Protein AF-A0A378JKC9-F1 (afdb_monomer)

Sequence (189 aa):
MYHLNKYSNTLIITYIAAFVVMQIGSQSSIIEGLVSLPIILFVVFWSERITDALKDSRLLLEQTSFKRDMFLISYSCLIAFITALIFQVNNVDAKGWWPLIIILSGVYAIIGGLLFSLLALLLDKNHSFYTSIFATTFFLGYVVLSLLPTYFNLTYFSQNQLFIYFIIILFTVHLLICLGYQLRKRLNS

pLDDT: mean 86.91, std 12.77, range [44.16, 97.38]

Radius of gyration: 18.46 Å; Cα contacts (8 Å, |Δi|>4): 178; chains: 1; bounding box: 53×23×50 Å

Mean predicted aligned error: 6.27 Å

Solvent-accessible surface area (backbone atoms only — not comparable to full-atom values): 10231 Å² total; per-residue (Å²): 131,90,77,75,49,72,66,34,50,52,49,53,54,44,46,52,50,25,51,52,48,38,52,61,91,39,91,70,55,75,69,60,56,50,68,28,45,64,61,53,53,50,52,34,53,50,43,49,57,49,58,57,58,70,69,64,64,83,89,48,46,62,76,43,39,45,54,48,40,23,47,47,34,16,48,28,43,31,52,23,54,42,52,36,52,50,74,40,68,87,38,64,66,52,43,74,40,46,34,59,52,50,44,53,39,45,54,51,13,48,52,52,7,45,55,52,24,61,52,51,66,53,47,68,71,86,43,64,68,58,48,50,52,51,24,51,49,51,23,52,50,49,37,56,53,64,76,43,76,61,58,50,79,52,98,87,52,70,86,36,53,57,66,59,55,51,51,52,51,53,52,48,53,50,50,51,52,28,52,52,50,43,51,54,52,64,76,74,106

Secondary structure (DSSP, 8-state):
-----HHHHHHHHHHHHHHHHHHTT--S-HHHHGGGHHHHHHHHHHHHHHHHHTTS-GGGHHHHHHHHHHHHHHHHHHHHHHHHHHH-TT-HHHHHHHHHHHHHHHHHHHHHHHHHHHHHTTS-S--HHHHHHHHHHHHHHHHHHHTS-SEE--TTSSSEEHHHHHHHHHHHHHHHHHHHHHHHHHH--

Organism: NCBI:txid45066

Foldseek 3Di:
DDDQDPLLVLLVVLLVLLLVLLPVVFPDDNVLSCLLVVLSVVLSVLVRVLVVVVVDDDVCLQVNQLSVQLSLQLSLQLSLQSNLSSVCSVPNVCSVCVSVSSVVSSVVSNVLSNLLSVLCNLDDSPCSVVSNVLSVCNSVVSNVLSVDDQFDDPPPDPTDGPNVVVSVVSVVVSNCVSVVRNVVVVVVD

Structure (mmCIF, N/CA/C/O backbone):
data_AF-A0A378JKC9-F1
#
_entry.id   AF-A0A378JKC9-F1
#
loop_
_atom_site.group_PDB
_atom_site.id
_atom_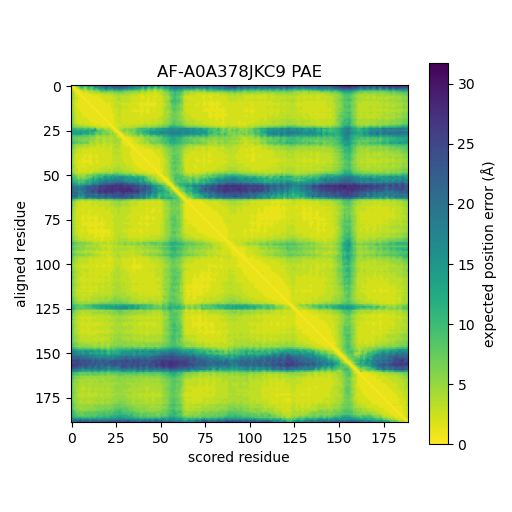site.type_symbol
_atom_site.label_atom_id
_atom_site.label_alt_id
_atom_site.label_comp_id
_atom_site.label_asym_id
_atom_site.label_entity_id
_atom_site.label_seq_id
_atom_site.pdbx_PDB_ins_code
_atom_site.Cartn_x
_atom_site.Cartn_y
_atom_site.Cartn_z
_atom_site.occupancy
_atom_site.B_iso_or_equiv
_atom_site.auth_seq_id
_atom_site.auth_comp_id
_atom_site.auth_asym_id
_atom_site.auth_atom_id
_atom_site.pdbx_PDB_model_num
ATOM 1 N N . MET A 1 1 ? 24.112 0.485 15.245 1.00 44.16 1 MET A N 1
ATOM 2 C CA . MET A 1 1 ? 23.607 0.196 13.885 1.00 44.16 1 MET A CA 1
ATOM 3 C C . MET A 1 1 ? 22.124 0.510 13.864 1.00 44.16 1 MET A C 1
ATOM 5 O O . MET A 1 1 ? 21.411 0.006 14.721 1.00 44.16 1 MET A O 1
ATOM 9 N N . TYR A 1 2 ? 21.677 1.395 12.971 1.00 62.75 2 TYR A N 1
ATOM 10 C CA . TYR A 1 2 ? 20.253 1.702 12.826 1.00 62.75 2 TYR A CA 1
ATOM 11 C C . TYR A 1 2 ? 19.596 0.537 12.078 1.00 62.75 2 TYR A C 1
ATOM 13 O O . TYR A 1 2 ? 19.970 0.252 10.942 1.00 62.75 2 TYR A O 1
ATOM 21 N N . HIS A 1 3 ? 18.685 -0.181 12.731 1.00 79.38 3 HIS A N 1
ATOM 22 C CA . HIS A 1 3 ? 17.939 -1.271 12.107 1.00 79.38 3 HIS A CA 1
ATOM 23 C C . HIS A 1 3 ? 16.563 -0.747 11.708 1.00 79.38 3 HIS A C 1
ATOM 25 O O . HIS A 1 3 ? 15.727 -0.508 12.575 1.00 79.38 3 HIS A O 1
ATOM 31 N N . LEU A 1 4 ? 16.347 -0.572 10.403 1.00 86.50 4 LEU A N 1
ATOM 32 C CA . LEU A 1 4 ? 15.029 -0.259 9.853 1.00 86.50 4 LEU A CA 1
ATOM 33 C C . LEU A 1 4 ? 14.033 -1.368 10.201 1.00 86.50 4 LEU A C 1
ATOM 35 O O . LEU A 1 4 ? 14.392 -2.554 10.250 1.00 86.50 4 LEU A O 1
ATOM 39 N N . ASN A 1 5 ? 12.772 -0.995 10.409 1.00 91.44 5 ASN A N 1
ATOM 40 C CA . ASN A 1 5 ? 11.729 -1.967 10.697 1.00 91.44 5 ASN A CA 1
ATOM 41 C C . ASN A 1 5 ? 11.410 -2.844 9.465 1.00 91.44 5 ASN A C 1
ATOM 43 O O . ASN A 1 5 ? 11.813 -2.577 8.328 1.00 91.44 5 ASN A O 1
ATOM 47 N N . LYS A 1 6 ? 10.663 -3.930 9.691 1.00 91.12 6 LYS A N 1
ATOM 48 C CA . LYS A 1 6 ? 10.327 -4.902 8.637 1.00 91.12 6 LYS A CA 1
ATOM 49 C C . LYS A 1 6 ? 9.521 -4.281 7.488 1.00 91.12 6 LYS A C 1
ATOM 51 O O . LYS A 1 6 ? 9.762 -4.643 6.339 1.00 91.12 6 LYS A O 1
ATOM 56 N N . TYR A 1 7 ? 8.610 -3.350 7.773 1.00 93.38 7 TYR A N 1
ATOM 57 C CA . TYR A 1 7 ? 7.816 -2.655 6.758 1.00 93.38 7 TYR A CA 1
ATOM 58 C C . TYR A 1 7 ? 8.694 -1.757 5.879 1.00 93.38 7 TYR A C 1
ATOM 60 O O . TYR A 1 7 ? 8.605 -1.844 4.652 1.00 93.38 7 TYR A O 1
ATOM 68 N N . SER A 1 8 ? 9.589 -0.968 6.482 1.00 94.94 8 SER A N 1
ATOM 69 C CA . SER A 1 8 ? 10.582 -0.161 5.761 1.00 94.94 8 SER A CA 1
ATOM 70 C C . SER A 1 8 ? 11.442 -1.016 4.838 1.00 94.94 8 SER A C 1
ATOM 72 O O . SER A 1 8 ? 11.511 -0.749 3.640 1.00 94.94 8 SER A O 1
ATOM 74 N N . ASN A 1 9 ? 12.051 -2.082 5.374 1.00 95.25 9 ASN A N 1
ATOM 75 C CA . ASN A 1 9 ? 12.927 -2.962 4.597 1.00 95.25 9 ASN A CA 1
ATOM 76 C C . ASN A 1 9 ? 12.188 -3.601 3.420 1.00 95.25 9 ASN A C 1
ATOM 78 O O . ASN A 1 9 ? 12.679 -3.576 2.294 1.00 95.25 9 ASN A O 1
ATOM 82 N N . THR A 1 10 ? 10.989 -4.136 3.665 1.00 96.12 10 THR A N 1
ATOM 83 C CA . THR A 1 10 ? 10.200 -4.796 2.617 1.00 96.12 10 THR A CA 1
ATOM 84 C C . THR A 1 10 ? 9.804 -3.801 1.525 1.00 96.12 10 THR A C 1
ATOM 86 O O . THR A 1 10 ? 9.939 -4.110 0.342 1.00 96.12 10 THR A O 1
ATOM 89 N N . LEU A 1 11 ? 9.385 -2.585 1.894 1.00 96.88 11 LEU A N 1
ATOM 90 C CA . LEU A 1 11 ? 8.998 -1.557 0.927 1.00 96.88 11 LEU A CA 1
ATOM 91 C C . LEU A 1 11 ? 10.187 -1.099 0.074 1.00 96.88 11 LEU A C 1
ATOM 93 O O . LEU A 1 11 ? 10.052 -1.003 -1.142 1.00 96.88 11 LEU A O 1
ATOM 97 N N . ILE A 1 12 ? 11.351 -0.869 0.690 1.00 96.94 12 ILE A N 1
ATOM 98 C CA . ILE A 1 12 ? 12.575 -0.462 -0.016 1.00 96.94 12 ILE A CA 1
ATOM 99 C C . ILE A 1 12 ? 13.010 -1.542 -1.010 1.00 96.94 12 ILE A C 1
ATOM 101 O O . ILE A 1 12 ? 13.253 -1.231 -2.174 1.00 96.94 12 ILE A O 1
ATOM 105 N N . ILE A 1 13 ? 13.068 -2.806 -0.580 1.00 97.19 13 ILE A N 1
ATOM 106 C CA . ILE A 1 13 ? 13.462 -3.924 -1.451 1.00 97.19 13 ILE A CA 1
ATOM 107 C C . ILE A 1 13 ? 12.490 -4.052 -2.629 1.00 97.19 13 ILE A C 1
ATOM 109 O O . ILE A 1 13 ? 12.921 -4.148 -3.777 1.00 97.19 13 ILE A O 1
ATOM 113 N N . THR A 1 14 ? 11.185 -4.000 -2.356 1.00 96.81 14 THR A N 1
ATOM 114 C CA . THR A 1 14 ? 10.145 -4.111 -3.391 1.00 96.81 14 THR A CA 1
ATOM 115 C C . THR A 1 14 ? 10.213 -2.938 -4.371 1.00 96.81 14 THR A C 1
ATOM 117 O O . THR A 1 14 ? 10.119 -3.139 -5.579 1.00 96.81 14 THR A O 1
ATOM 120 N N . TYR A 1 15 ? 10.442 -1.719 -3.874 1.00 96.88 15 TYR A N 1
ATOM 121 C CA . TYR A 1 15 ? 10.613 -0.535 -4.712 1.00 96.88 15 TYR A CA 1
ATOM 122 C C . TYR A 1 15 ? 11.851 -0.631 -5.605 1.00 96.88 15 TYR A C 1
ATOM 124 O O . TYR A 1 15 ? 11.748 -0.362 -6.796 1.00 96.88 15 TYR A O 1
ATOM 132 N N . ILE A 1 16 ? 13.002 -1.053 -5.070 1.00 96.25 16 ILE A N 1
ATOM 133 C CA . ILE A 1 16 ? 14.225 -1.241 -5.865 1.00 96.25 16 ILE A CA 1
ATOM 134 C C . ILE A 1 16 ? 14.003 -2.307 -6.944 1.00 96.25 16 ILE A C 1
ATOM 136 O O . ILE A 1 16 ? 14.404 -2.108 -8.089 1.00 96.25 16 ILE A O 1
ATOM 140 N N . ALA A 1 17 ? 13.329 -3.412 -6.615 1.00 96.25 17 ALA A N 1
ATOM 141 C CA . ALA A 1 17 ? 12.996 -4.442 -7.595 1.00 96.25 17 ALA A CA 1
ATOM 142 C C . ALA A 1 17 ? 12.098 -3.891 -8.717 1.00 96.25 17 ALA A C 1
ATOM 144 O O . ALA A 1 17 ? 12.414 -4.069 -9.893 1.00 96.25 17 ALA A O 1
ATOM 145 N N . ALA A 1 18 ? 11.028 -3.167 -8.368 1.00 94.88 18 ALA A N 1
ATOM 146 C CA . ALA A 1 18 ? 10.150 -2.524 -9.345 1.00 94.88 18 ALA A CA 1
ATOM 147 C C . ALA A 1 18 ? 10.897 -1.487 -10.197 1.00 94.88 18 ALA A C 1
ATOM 149 O O . ALA A 1 18 ? 10.739 -1.477 -11.414 1.00 94.88 18 ALA A O 1
ATOM 150 N N . PHE A 1 19 ? 11.760 -0.675 -9.579 1.00 94.75 19 PHE A N 1
ATOM 151 C CA . PHE A 1 19 ? 12.611 0.303 -10.257 1.00 94.75 19 PHE A CA 1
ATOM 152 C C . PHE A 1 19 ? 13.474 -0.369 -11.328 1.00 94.75 19 PHE A C 1
ATOM 154 O O . PHE A 1 19 ? 13.460 0.040 -12.485 1.00 94.75 19 PHE A O 1
ATOM 161 N N . VAL A 1 20 ? 14.206 -1.425 -10.959 1.00 93.94 20 VAL A N 1
ATOM 162 C CA . VAL A 1 20 ? 15.091 -2.147 -11.884 1.00 93.94 20 VAL A CA 1
ATOM 163 C C . VAL A 1 20 ? 14.288 -2.755 -13.030 1.00 93.94 20 VAL A 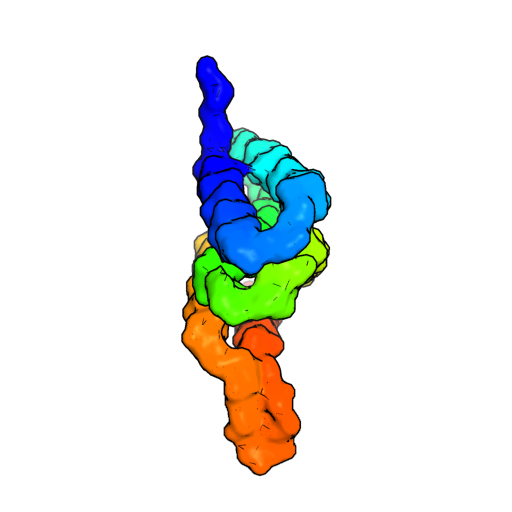C 1
ATOM 165 O O . VAL A 1 20 ? 14.628 -2.550 -14.193 1.00 93.94 20 VAL A O 1
ATOM 168 N N . VAL A 1 21 ? 13.199 -3.458 -12.717 1.00 93.19 21 VAL A N 1
ATOM 169 C CA . VAL A 1 21 ? 12.349 -4.111 -13.721 1.00 93.19 21 VAL A CA 1
ATOM 170 C C . VAL A 1 21 ? 11.752 -3.108 -14.706 1.00 93.19 21 VAL A C 1
ATOM 172 O O . VAL A 1 21 ? 11.733 -3.364 -15.911 1.00 93.19 21 VAL A O 1
ATOM 175 N N . MET A 1 22 ? 11.285 -1.966 -14.206 1.00 92.62 22 MET A N 1
ATOM 176 C CA . MET A 1 22 ? 10.687 -0.933 -15.043 1.00 92.62 22 MET A CA 1
ATOM 177 C C . MET A 1 22 ? 11.717 -0.200 -15.894 1.00 92.62 22 MET A C 1
ATOM 179 O O . MET A 1 22 ? 11.402 0.173 -17.020 1.00 92.62 22 MET A O 1
ATOM 183 N N . GLN A 1 23 ? 12.951 -0.050 -15.403 1.00 90.56 23 GLN A N 1
ATOM 184 C CA . GLN A 1 23 ? 14.030 0.581 -16.158 1.00 90.56 23 GLN A CA 1
ATOM 185 C C . GLN A 1 23 ? 14.630 -0.324 -17.241 1.00 90.56 23 GLN A C 1
ATOM 187 O O . GLN A 1 23 ? 15.102 0.172 -18.265 1.00 90.56 23 GLN A O 1
ATOM 192 N N . ILE A 1 24 ? 14.586 -1.649 -17.073 1.00 88.25 24 ILE A N 1
ATOM 193 C CA . ILE A 1 24 ? 15.090 -2.578 -18.092 1.00 88.25 24 ILE A CA 1
ATOM 194 C C . ILE A 1 24 ? 14.271 -2.439 -19.384 1.00 88.25 24 ILE A C 1
ATOM 196 O O . ILE A 1 24 ? 13.085 -2.772 -19.453 1.00 88.25 24 ILE A O 1
ATOM 200 N N . GLY A 1 25 ? 14.931 -1.968 -20.442 1.00 74.50 25 GLY A N 1
ATOM 201 C CA . GLY A 1 25 ? 14.309 -1.749 -21.749 1.00 74.50 25 GLY A CA 1
ATOM 202 C C . GLY A 1 25 ? 13.330 -0.571 -21.789 1.00 74.50 25 GLY A C 1
ATOM 203 O O . GLY A 1 25 ? 12.552 -0.475 -22.735 1.00 74.50 25 GLY A O 1
ATOM 204 N N . SER A 1 26 ? 13.342 0.298 -20.775 1.00 78.25 26 SER A N 1
ATOM 205 C CA . SER A 1 26 ? 12.631 1.578 -20.790 1.00 78.25 26 SER A CA 1
ATOM 206 C C . SER A 1 26 ? 13.459 2.629 -21.538 1.00 78.25 26 SER A C 1
ATOM 208 O O . SER A 1 26 ? 14.688 2.608 -21.491 1.00 78.25 26 SER A O 1
ATOM 210 N N . GLN A 1 27 ? 12.785 3.558 -22.219 1.00 75.44 27 GLN A N 1
ATOM 211 C CA . GLN A 1 27 ? 13.420 4.754 -22.791 1.00 75.44 27 GLN A CA 1
ATOM 212 C C . GLN A 1 27 ? 13.443 5.939 -21.807 1.00 75.44 27 GLN A C 1
ATOM 214 O O . GLN A 1 27 ? 14.002 6.984 -22.131 1.00 75.44 27 GLN A O 1
ATOM 219 N N . SER A 1 28 ? 12.832 5.789 -20.624 1.00 73.81 28 SER A N 1
ATOM 220 C CA . SER A 1 28 ? 12.780 6.831 -19.594 1.00 73.81 28 SER A CA 1
ATOM 221 C C . SER A 1 28 ? 14.140 7.015 -18.923 1.00 73.81 28 SER A C 1
ATOM 223 O O . SER A 1 28 ? 14.931 6.074 -18.799 1.00 73.81 28 SER A O 1
ATOM 225 N N . SER A 1 29 ? 14.430 8.240 -18.486 1.00 84.00 29 SER A N 1
ATOM 226 C CA . SER A 1 29 ? 15.669 8.509 -17.761 1.00 84.00 29 SER A CA 1
ATOM 227 C C . SER A 1 29 ? 15.630 7.921 -16.342 1.00 84.00 29 SER A C 1
ATOM 229 O O . SER A 1 29 ? 14.582 7.783 -15.707 1.00 84.00 29 SER A O 1
ATOM 231 N N . ILE A 1 30 ? 16.806 7.624 -15.781 1.00 85.56 30 ILE A N 1
ATOM 232 C CA . ILE A 1 30 ? 16.934 7.201 -14.373 1.00 85.56 30 ILE A CA 1
ATOM 233 C C . ILE A 1 30 ? 16.338 8.263 -13.431 1.00 85.56 30 ILE A C 1
ATOM 235 O O . ILE A 1 30 ? 15.737 7.919 -12.414 1.00 85.56 30 ILE A O 1
ATOM 239 N N . ILE A 1 31 ? 16.473 9.545 -13.788 1.00 87.56 31 ILE A N 1
ATOM 240 C CA . ILE A 1 31 ? 15.981 10.688 -13.008 1.00 87.56 31 ILE A CA 1
ATOM 241 C C . ILE A 1 31 ? 14.451 10.683 -12.937 1.00 87.56 31 ILE A C 1
ATOM 243 O O . ILE A 1 31 ? 13.902 10.867 -11.852 1.00 87.56 31 ILE A O 1
ATOM 247 N N . GLU A 1 32 ? 13.764 10.411 -14.050 1.00 84.88 32 GLU A N 1
ATOM 248 C CA . GLU A 1 32 ? 12.301 10.255 -14.067 1.00 84.88 32 GLU A CA 1
ATOM 249 C C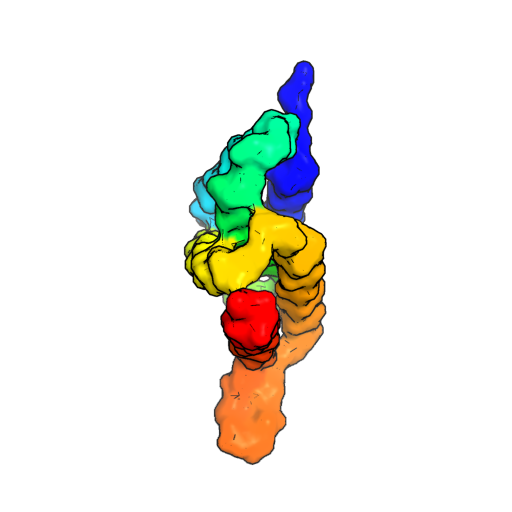 . GLU A 1 32 ? 11.845 9.138 -13.125 1.00 84.88 32 GLU A C 1
ATOM 251 O O . GLU A 1 32 ? 10.871 9.296 -12.389 1.00 84.88 32 GLU A O 1
ATOM 256 N N . GLY A 1 33 ? 12.608 8.045 -13.060 1.00 80.75 33 GLY A N 1
ATOM 257 C CA . GLY A 1 33 ? 12.345 6.966 -12.115 1.00 80.75 33 GLY A CA 1
ATOM 258 C C . GLY A 1 33 ? 12.427 7.380 -10.643 1.00 80.75 33 GLY A C 1
ATOM 259 O O . GLY A 1 33 ? 11.739 6.825 -9.790 1.00 80.75 33 GLY A O 1
ATOM 260 N N . LEU A 1 34 ? 13.246 8.376 -10.309 1.00 90.25 34 LEU A N 1
ATOM 261 C CA . LEU A 1 34 ? 13.385 8.849 -8.930 1.00 90.25 34 LEU A CA 1
ATOM 262 C C . LEU A 1 34 ? 12.239 9.771 -8.493 1.00 90.25 34 LEU A C 1
ATOM 264 O O . LEU A 1 34 ? 12.123 10.061 -7.304 1.00 90.25 34 LEU A O 1
ATOM 268 N N . VAL A 1 35 ? 11.351 10.184 -9.402 1.00 93.19 35 VAL A N 1
ATOM 269 C CA . VAL A 1 35 ? 10.217 11.068 -9.082 1.00 93.19 35 VAL A CA 1
ATOM 270 C C . VAL A 1 35 ? 9.246 10.419 -8.085 1.00 93.19 35 VAL A C 1
ATOM 272 O O . VAL A 1 35 ? 8.656 11.122 -7.269 1.00 93.19 35 VAL A O 1
ATOM 275 N N . SER A 1 36 ? 9.130 9.085 -8.062 1.00 93.44 36 SER A N 1
ATOM 276 C CA . SER A 1 36 ? 8.331 8.353 -7.064 1.00 93.44 36 SER A CA 1
ATOM 277 C C . SER A 1 36 ? 9.013 8.173 -5.704 1.00 93.44 36 SER A C 1
ATOM 279 O O . SER A 1 36 ? 8.384 7.729 -4.747 1.00 93.44 36 SER A O 1
ATOM 281 N N . LEU A 1 37 ? 10.293 8.513 -5.571 1.00 94.19 37 LEU A N 1
ATOM 282 C CA . LEU A 1 37 ? 11.053 8.284 -4.343 1.00 94.19 37 LEU A CA 1
ATOM 283 C C . LEU A 1 37 ? 10.501 9.039 -3.111 1.00 94.19 37 LEU A C 1
ATOM 285 O O . LEU A 1 37 ? 10.464 8.434 -2.037 1.00 94.19 37 LEU A O 1
ATOM 289 N N . PRO A 1 38 ? 10.008 10.295 -3.206 1.00 95.69 38 PRO A N 1
ATOM 290 C CA . PRO A 1 38 ? 9.456 11.013 -2.056 1.00 95.69 38 PRO A CA 1
ATOM 291 C C . PRO A 1 38 ? 8.282 10.302 -1.373 1.00 95.69 38 PRO A C 1
ATOM 293 O O . PRO A 1 38 ? 8.230 10.279 -0.144 1.00 95.69 38 PRO A O 1
ATOM 296 N N . ILE A 1 39 ? 7.364 9.682 -2.131 1.00 95.56 39 ILE A N 1
ATOM 297 C CA . ILE A 1 39 ? 6.234 8.954 -1.529 1.00 95.56 39 ILE A CA 1
ATOM 298 C C . ILE A 1 39 ? 6.710 7.682 -0.814 1.00 95.56 39 ILE A C 1
ATOM 300 O O . ILE A 1 39 ? 6.215 7.358 0.264 1.00 95.56 39 ILE A O 1
ATOM 304 N N . ILE A 1 40 ? 7.733 7.008 -1.348 1.00 96.44 40 ILE A N 1
ATOM 305 C CA . ILE A 1 40 ? 8.348 5.844 -0.700 1.00 96.44 40 ILE A CA 1
ATOM 306 C C . ILE A 1 40 ? 9.026 6.254 0.607 1.00 96.44 40 ILE A C 1
ATOM 308 O O . ILE A 1 40 ? 8.770 5.641 1.641 1.00 96.44 40 ILE A O 1
ATOM 312 N N . LEU A 1 41 ? 9.830 7.323 0.592 1.00 96.12 41 LEU A N 1
ATOM 313 C CA . LEU A 1 41 ? 10.473 7.842 1.803 1.00 96.12 41 LEU A CA 1
ATOM 314 C C . LEU A 1 41 ? 9.454 8.278 2.857 1.00 96.12 41 LEU A C 1
ATOM 316 O O . LEU A 1 41 ? 9.643 7.994 4.040 1.00 96.12 41 LEU A O 1
ATOM 320 N N . PHE A 1 42 ? 8.365 8.927 2.438 1.00 96.25 42 PHE A N 1
ATOM 321 C CA . PHE A 1 42 ? 7.274 9.296 3.333 1.00 96.25 42 PHE A CA 1
ATOM 322 C C . PHE A 1 42 ? 6.698 8.067 4.051 1.00 96.25 42 PHE A C 1
ATOM 324 O O . PHE A 1 42 ? 6.580 8.077 5.277 1.00 96.25 42 PHE A O 1
ATOM 331 N N . VAL A 1 43 ? 6.392 6.987 3.320 1.00 95.69 43 VAL A N 1
ATOM 332 C CA . VAL A 1 43 ? 5.823 5.766 3.917 1.00 95.69 43 VAL A CA 1
ATOM 333 C C . VAL A 1 43 ? 6.845 5.007 4.765 1.00 95.69 43 VAL A C 1
ATOM 335 O O . VAL A 1 43 ? 6.481 4.500 5.826 1.00 95.69 43 VAL A O 1
ATOM 338 N N . VAL A 1 44 ? 8.121 4.980 4.368 1.00 95.88 44 VAL A N 1
ATOM 339 C CA . VAL A 1 44 ? 9.216 4.451 5.202 1.00 95.88 44 VAL A CA 1
ATOM 340 C C . VAL A 1 44 ? 9.245 5.183 6.542 1.00 95.88 44 VAL A C 1
ATOM 342 O O . VAL A 1 44 ? 9.132 4.550 7.592 1.00 95.88 44 VAL A O 1
ATOM 345 N N . PHE A 1 45 ? 9.294 6.516 6.524 1.00 94.00 45 PHE A N 1
ATOM 346 C CA . PHE A 1 45 ? 9.347 7.318 7.744 1.00 94.00 45 PHE A CA 1
ATOM 347 C C . PHE A 1 45 ? 8.081 7.175 8.602 1.00 94.00 45 PHE A C 1
ATOM 349 O O . PHE A 1 45 ? 8.156 7.094 9.831 1.00 94.00 45 PHE A O 1
ATOM 356 N N . TRP A 1 46 ? 6.911 7.093 7.963 1.00 93.69 46 TRP A N 1
ATOM 357 C CA . TRP A 1 46 ? 5.653 6.819 8.651 1.00 93.69 46 TRP A CA 1
ATOM 358 C C . TRP A 1 46 ? 5.671 5.445 9.336 1.00 93.69 46 TRP A C 1
ATOM 360 O O . TRP A 1 46 ? 5.252 5.336 10.491 1.00 93.69 46 TRP A O 1
ATOM 370 N N . SER A 1 47 ? 6.220 4.419 8.680 1.00 92.25 47 SER A N 1
ATOM 371 C CA . SER A 1 47 ? 6.316 3.073 9.251 1.00 92.25 47 SER A CA 1
ATOM 372 C C . SER A 1 47 ? 7.227 3.005 10.476 1.00 92.25 47 SER A C 1
ATOM 374 O O . SER A 1 47 ? 6.870 2.339 11.450 1.00 92.25 47 SER A O 1
ATOM 376 N N . GLU A 1 48 ? 8.356 3.726 10.471 1.00 90.94 48 GLU A N 1
ATOM 377 C CA . GLU A 1 48 ? 9.253 3.799 11.634 1.00 90.94 48 GLU A CA 1
ATOM 378 C C . GLU A 1 48 ? 8.527 4.435 12.821 1.00 90.94 48 GLU A C 1
ATOM 380 O O . GLU A 1 48 ? 8.447 3.844 13.898 1.00 90.94 48 GLU A O 1
ATOM 385 N N . ARG A 1 49 ? 7.861 5.575 12.590 1.00 87.69 49 ARG A N 1
ATOM 386 C CA . ARG A 1 49 ? 7.082 6.261 13.631 1.00 87.69 49 ARG A CA 1
ATOM 387 C C . ARG A 1 49 ? 5.947 5.410 14.203 1.00 87.69 49 ARG A C 1
ATOM 389 O O . ARG A 1 49 ? 5.724 5.434 15.410 1.00 87.69 49 ARG A O 1
ATOM 396 N N . ILE A 1 50 ? 5.213 4.684 13.357 1.00 86.00 50 ILE A N 1
ATOM 397 C CA . ILE A 1 50 ? 4.115 3.806 13.797 1.00 86.00 50 ILE A CA 1
ATOM 398 C C . ILE A 1 50 ? 4.659 2.618 14.595 1.00 86.00 50 ILE A C 1
ATOM 400 O O . ILE A 1 50 ? 4.103 2.279 15.636 1.00 86.00 50 ILE A O 1
ATOM 404 N N . THR A 1 51 ? 5.731 1.979 14.121 1.00 79.12 51 THR A N 1
ATOM 405 C CA . THR A 1 51 ? 6.266 0.762 14.749 1.00 79.12 51 THR A CA 1
ATOM 406 C C . THR A 1 51 ? 6.860 1.053 16.122 1.00 79.12 51 THR A C 1
ATOM 408 O O . THR A 1 51 ? 6.682 0.255 17.042 1.00 79.12 51 THR A O 1
ATOM 411 N N . ASP A 1 52 ? 7.512 2.202 16.287 1.00 70.38 52 ASP A N 1
ATOM 412 C CA . ASP A 1 52 ? 8.000 2.629 17.596 1.00 70.38 52 ASP A CA 1
ATOM 413 C C . ASP A 1 52 ? 6.846 2.993 18.539 1.00 70.38 52 ASP A C 1
ATOM 415 O O . ASP A 1 52 ? 6.834 2.543 19.683 1.00 70.38 52 ASP A O 1
ATOM 419 N N . ALA A 1 53 ? 5.801 3.668 18.044 1.00 62.53 53 ALA A N 1
ATOM 420 C CA . ALA A 1 53 ? 4.604 3.967 18.836 1.00 62.53 53 ALA A CA 1
ATOM 421 C C . ALA A 1 53 ? 3.821 2.713 19.282 1.00 62.53 53 ALA A C 1
ATOM 423 O O . ALA A 1 53 ? 3.109 2.759 20.283 1.00 62.53 53 ALA A O 1
ATOM 424 N N . LEU A 1 54 ? 3.938 1.590 18.563 1.00 63.59 54 LEU A N 1
ATOM 425 C CA . LEU A 1 54 ? 3.303 0.316 18.929 1.00 63.59 54 LEU A CA 1
ATOM 426 C C . LEU A 1 54 ? 4.038 -0.435 20.053 1.00 63.59 54 LEU A C 1
ATOM 428 O O . LEU A 1 54 ? 3.455 -1.347 20.640 1.00 63.59 54 LEU A O 1
ATOM 432 N N . LYS A 1 55 ? 5.293 -0.078 20.362 1.00 61.81 55 LYS A N 1
ATOM 433 C CA . LYS A 1 55 ? 6.058 -0.691 21.464 1.00 61.81 55 LYS A CA 1
ATOM 434 C C . LYS A 1 55 ? 5.668 -0.123 22.836 1.00 61.81 55 LYS A C 1
ATOM 436 O O . LYS A 1 55 ? 5.766 -0.844 23.828 1.00 61.81 55 LYS A O 1
ATOM 441 N N . ASP A 1 56 ? 5.164 1.110 22.896 1.00 53.00 56 ASP A N 1
ATOM 442 C CA . ASP A 1 56 ? 4.871 1.813 24.150 1.00 53.00 56 ASP A CA 1
ATOM 443 C C . ASP A 1 56 ? 3.390 1.697 24.596 1.00 53.00 56 ASP A C 1
ATOM 445 O O . ASP A 1 56 ? 2.552 2.561 24.358 1.00 53.00 56 ASP A O 1
ATOM 449 N N . SER A 1 57 ? 3.100 0.646 25.378 1.00 51.66 57 SER A N 1
ATOM 450 C CA . SER A 1 57 ? 1.995 0.509 26.362 1.00 51.66 57 SER A CA 1
ATOM 451 C C . SER A 1 57 ? 0.516 0.341 25.915 1.00 51.66 57 SER A C 1
ATOM 453 O O . SER A 1 57 ? 0.025 0.873 24.923 1.00 51.66 57 SER A O 1
ATOM 455 N N . ARG A 1 58 ? -0.248 -0.380 26.763 1.00 51.69 58 ARG A N 1
ATOM 456 C CA . ARG A 1 58 ? -1.686 -0.731 26.640 1.00 51.69 58 ARG A CA 1
ATOM 457 C C . ARG A 1 58 ? -2.679 0.443 26.779 1.00 51.69 58 ARG A C 1
ATOM 459 O O . ARG A 1 58 ? -3.843 0.269 26.433 1.00 51.69 58 ARG A O 1
ATOM 466 N N . LEU A 1 59 ? -2.266 1.609 27.287 1.00 46.38 59 LEU A N 1
ATOM 467 C CA . LEU A 1 59 ? -3.158 2.762 27.540 1.00 46.38 59 LEU A CA 1
ATOM 468 C C . LEU A 1 59 ? -3.450 3.600 26.279 1.00 46.38 59 LEU A C 1
ATOM 470 O O . LEU A 1 59 ? -4.418 4.353 26.245 1.00 46.38 59 LEU A O 1
ATOM 474 N N . LEU A 1 60 ? -2.678 3.400 25.208 1.00 53.28 60 LEU A N 1
ATOM 475 C CA . LEU A 1 60 ? -2.788 4.083 23.914 1.00 53.28 60 LEU A CA 1
ATOM 476 C C . LEU A 1 60 ? -3.770 3.411 22.924 1.00 53.28 60 LEU A C 1
ATOM 478 O O . LEU A 1 60 ? -3.831 3.791 21.754 1.00 53.28 60 LEU A O 1
ATOM 482 N N . LEU A 1 61 ? -4.540 2.405 23.358 1.00 54.00 61 LEU A N 1
ATOM 483 C CA . LEU A 1 61 ? -5.223 1.422 22.495 1.00 54.00 61 LEU A CA 1
ATOM 484 C C . LEU A 1 61 ? -6.220 1.998 21.456 1.00 54.00 61 LEU A C 1
ATOM 486 O O . LEU A 1 61 ? -6.369 1.431 20.377 1.00 54.00 61 LEU A O 1
ATOM 490 N N . GLU A 1 62 ? -6.901 3.115 21.742 1.00 51.34 62 GLU A N 1
ATOM 491 C CA . GLU A 1 62 ? -7.865 3.730 20.803 1.00 51.34 62 GLU A CA 1
ATOM 492 C C . GLU A 1 62 ? -7.195 4.587 19.737 1.00 51.34 62 GLU A C 1
ATOM 494 O O . GLU A 1 62 ? -7.368 4.329 18.547 1.00 51.34 62 GLU A O 1
ATOM 499 N N . GLN A 1 63 ? -6.384 5.570 20.148 1.00 55.47 63 GLN A N 1
ATOM 500 C CA . GLN A 1 63 ? -5.629 6.410 19.212 1.00 55.47 63 GLN A CA 1
ATOM 501 C C . GLN A 1 63 ? -4.610 5.597 18.403 1.00 55.47 63 GLN A C 1
ATOM 503 O O . GLN A 1 63 ? -4.239 6.010 17.303 1.00 55.47 63 GLN A O 1
ATOM 508 N N . THR A 1 64 ? -4.168 4.444 18.917 1.00 72.69 64 THR A N 1
ATOM 509 C CA . THR A 1 64 ? -3.326 3.512 18.157 1.00 72.69 64 THR A CA 1
ATOM 510 C C . THR A 1 64 ? -4.113 2.673 17.170 1.00 72.69 64 THR A C 1
ATOM 512 O O . THR A 1 64 ? -3.554 2.412 16.115 1.00 72.69 64 THR A O 1
ATOM 515 N N . SER A 1 65 ? -5.370 2.286 17.440 1.00 85.19 65 SER A N 1
ATOM 516 C CA . SER A 1 65 ? -6.152 1.458 16.505 1.00 85.19 65 SER A CA 1
ATOM 517 C C . SER A 1 65 ? -6.326 2.152 15.154 1.00 85.19 65 SER A C 1
ATOM 519 O O . SER A 1 65 ? -5.743 1.696 14.180 1.00 85.19 65 SER A O 1
ATOM 521 N N . PHE A 1 66 ? -6.934 3.341 15.122 1.00 90.94 66 PHE A N 1
ATOM 522 C CA . PHE A 1 66 ? -7.106 4.115 13.891 1.00 90.94 66 PHE A CA 1
ATOM 523 C C . PHE A 1 66 ? -5.788 4.348 13.135 1.00 90.94 66 PHE A C 1
ATOM 525 O O . PHE A 1 66 ? -5.706 4.105 11.935 1.00 90.94 66 PHE A O 1
ATOM 532 N N . LYS A 1 67 ? -4.728 4.793 13.829 1.00 90.38 67 LYS A N 1
ATOM 533 C CA . LYS A 1 67 ? -3.419 5.049 13.199 1.00 90.38 67 LYS A CA 1
ATOM 534 C C . LYS A 1 67 ? -2.795 3.769 12.644 1.00 90.38 67 LYS A C 1
ATOM 536 O O . LYS A 1 67 ? -2.240 3.792 11.547 1.00 90.38 67 LYS A O 1
ATOM 541 N N . ARG A 1 68 ? -2.883 2.668 13.396 1.00 90.19 68 ARG A N 1
ATOM 542 C CA . ARG A 1 68 ? -2.425 1.337 12.985 1.00 90.19 68 ARG A CA 1
ATOM 543 C C . ARG A 1 68 ? -3.195 0.876 11.760 1.00 90.19 68 ARG A C 1
ATOM 545 O O . ARG A 1 68 ? -2.567 0.423 10.814 1.00 90.19 68 ARG A O 1
ATOM 552 N N . ASP A 1 69 ? -4.517 0.982 11.773 1.00 93.88 69 ASP A N 1
ATOM 553 C CA . ASP A 1 69 ? -5.359 0.498 10.684 1.00 93.88 69 ASP A CA 1
ATOM 554 C C . ASP A 1 69 ? -5.123 1.313 9.415 1.00 93.88 69 ASP A C 1
ATOM 556 O O . ASP A 1 69 ? -4.902 0.743 8.345 1.00 93.88 69 ASP A O 1
ATOM 560 N N . MET A 1 70 ? -5.006 2.634 9.560 1.00 95.31 70 MET A N 1
ATOM 561 C CA . MET A 1 70 ? -4.720 3.533 8.449 1.00 95.31 70 MET A CA 1
ATOM 562 C C . MET A 1 70 ? -3.369 3.189 7.839 1.00 95.31 70 MET A C 1
ATOM 564 O O . MET A 1 70 ? -3.265 3.055 6.620 1.00 95.31 70 MET A O 1
ATOM 568 N N . PHE A 1 71 ? -2.352 2.993 8.681 1.00 95.00 71 PHE A N 1
ATOM 569 C CA . PHE A 1 71 ? -1.029 2.588 8.232 1.00 95.00 71 PHE A CA 1
ATOM 570 C C . PHE A 1 71 ? -1.054 1.214 7.551 1.00 95.00 71 PHE A C 1
ATOM 572 O O . PHE A 1 71 ? -0.579 1.102 6.428 1.00 95.00 71 PHE A O 1
ATOM 579 N N . LEU A 1 72 ? -1.623 0.182 8.183 1.00 95.00 72 LEU A N 1
ATOM 580 C CA . LEU A 1 72 ? -1.606 -1.190 7.663 1.00 95.00 72 LEU A CA 1
ATOM 581 C C . LEU A 1 72 ? -2.321 -1.309 6.318 1.00 95.00 72 LEU A C 1
ATOM 583 O O . LEU A 1 72 ? -1.792 -1.956 5.412 1.00 95.00 72 LEU A O 1
ATOM 587 N N . ILE A 1 73 ? -3.491 -0.682 6.169 1.00 96.94 73 ILE A N 1
ATOM 588 C CA . ILE A 1 73 ? -4.242 -0.726 4.911 1.00 96.94 73 ILE A CA 1
ATOM 589 C C . ILE A 1 73 ? -3.543 0.099 3.830 1.00 96.94 73 ILE A C 1
ATOM 591 O O . ILE A 1 73 ? -3.364 -0.401 2.720 1.00 96.94 73 ILE A O 1
ATOM 595 N N . SER A 1 74 ? -3.074 1.312 4.151 1.00 97.12 74 SER A N 1
ATOM 596 C CA . SER A 1 74 ? -2.330 2.136 3.184 1.00 97.12 74 SER A CA 1
ATOM 597 C C . SER A 1 74 ? -1.051 1.430 2.730 1.00 97.12 74 SER A C 1
ATOM 599 O O . SER A 1 74 ? -0.772 1.332 1.539 1.00 97.12 74 SER A O 1
ATOM 601 N N . TYR A 1 75 ? -0.291 0.875 3.673 1.00 97.00 75 TYR A N 1
ATOM 602 C CA . TYR A 1 75 ? 0.930 0.136 3.384 1.00 97.00 75 TYR A CA 1
ATOM 603 C C . TYR A 1 75 ? 0.649 -1.073 2.492 1.00 97.00 75 TYR A C 1
ATOM 605 O O . TYR A 1 75 ? 1.305 -1.239 1.468 1.00 97.00 75 TYR A O 1
ATOM 613 N N . SER A 1 76 ? -0.347 -1.889 2.855 1.00 97.12 76 SER A N 1
ATOM 614 C CA . SER A 1 76 ? -0.700 -3.103 2.107 1.00 97.12 76 SER A CA 1
ATOM 615 C C . SER A 1 76 ? -1.179 -2.785 0.696 1.00 97.12 76 SER A C 1
ATOM 617 O O . SER A 1 76 ? -0.846 -3.505 -0.238 1.00 97.12 76 SER A O 1
ATOM 619 N N . CYS A 1 77 ? -1.907 -1.683 0.528 1.00 95.56 77 CYS A N 1
ATOM 620 C CA . CYS A 1 77 ? -2.319 -1.190 -0.776 1.00 95.56 77 CYS A CA 1
ATOM 621 C C . CYS A 1 77 ? -1.105 -0.758 -1.615 1.00 95.56 77 CYS A C 1
ATOM 623 O O . CYS A 1 77 ? -0.875 -1.309 -2.691 1.00 95.56 77 CYS A O 1
ATOM 625 N N . LEU A 1 78 ? -0.271 0.152 -1.096 1.00 97.00 78 LEU A N 1
ATOM 626 C CA . LEU A 1 78 ? 0.907 0.655 -1.808 1.00 97.00 78 LEU A CA 1
ATOM 627 C C . LEU A 1 78 ? 1.872 -0.472 -2.198 1.00 97.00 78 LEU A C 1
ATOM 629 O O . LEU A 1 78 ? 2.303 -0.549 -3.348 1.00 97.00 78 LEU A O 1
ATOM 633 N N . ILE A 1 79 ? 2.205 -1.364 -1.262 1.00 97.38 79 ILE A N 1
ATOM 634 C CA . ILE A 1 79 ? 3.134 -2.457 -1.554 1.00 97.38 79 ILE A CA 1
ATOM 635 C C . ILE A 1 79 ? 2.546 -3.441 -2.5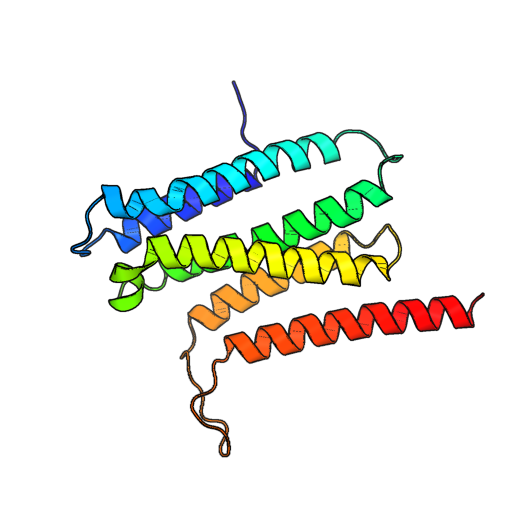69 1.00 97.38 79 ILE A C 1
ATOM 637 O O . ILE A 1 79 ? 3.297 -3.967 -3.387 1.00 97.38 79 ILE A O 1
ATOM 641 N N . ALA A 1 80 ? 1.225 -3.647 -2.589 1.00 95.69 80 ALA A N 1
ATOM 642 C CA . ALA A 1 80 ? 0.579 -4.453 -3.621 1.00 95.69 80 ALA A CA 1
ATOM 643 C C . ALA A 1 80 ? 0.725 -3.816 -5.009 1.00 95.69 80 ALA A C 1
ATOM 645 O O . ALA A 1 80 ? 1.092 -4.509 -5.956 1.00 95.69 80 ALA A O 1
ATOM 646 N N . PHE A 1 81 ? 0.515 -2.499 -5.120 1.00 93.75 81 PHE A N 1
ATOM 647 C CA . PHE A 1 81 ? 0.722 -1.750 -6.364 1.00 93.75 81 PHE A CA 1
ATOM 648 C C . PHE A 1 81 ? 2.158 -1.868 -6.880 1.00 93.75 81 PHE A C 1
ATOM 650 O O . PHE A 1 81 ? 2.366 -2.217 -8.043 1.00 93.75 81 PHE A O 1
ATOM 657 N N . ILE A 1 82 ? 3.148 -1.648 -6.013 1.00 96.06 82 ILE A N 1
ATOM 658 C CA . ILE A 1 82 ? 4.565 -1.754 -6.391 1.00 96.06 82 ILE A CA 1
ATOM 659 C C . ILE A 1 82 ? 4.920 -3.202 -6.759 1.00 96.06 82 ILE A C 1
ATOM 661 O O . ILE A 1 82 ? 5.625 -3.436 -7.737 1.00 96.06 82 ILE A O 1
ATOM 665 N N . THR A 1 83 ? 4.397 -4.186 -6.024 1.00 96.00 83 THR A N 1
ATOM 666 C CA . THR A 1 83 ? 4.623 -5.609 -6.323 1.00 96.00 83 THR A CA 1
ATOM 667 C C . THR A 1 83 ? 4.027 -5.997 -7.674 1.00 96.00 83 THR A C 1
ATOM 669 O O . THR A 1 83 ? 4.674 -6.691 -8.450 1.00 96.00 83 THR A O 1
ATOM 672 N N . ALA A 1 84 ? 2.826 -5.519 -8.002 1.00 93.12 84 ALA A N 1
ATOM 673 C CA . ALA A 1 84 ? 2.210 -5.777 -9.300 1.00 93.12 84 ALA A CA 1
ATOM 674 C C . ALA A 1 84 ? 3.033 -5.205 -10.461 1.00 93.12 84 ALA A C 1
ATOM 676 O O . ALA A 1 84 ? 3.137 -5.85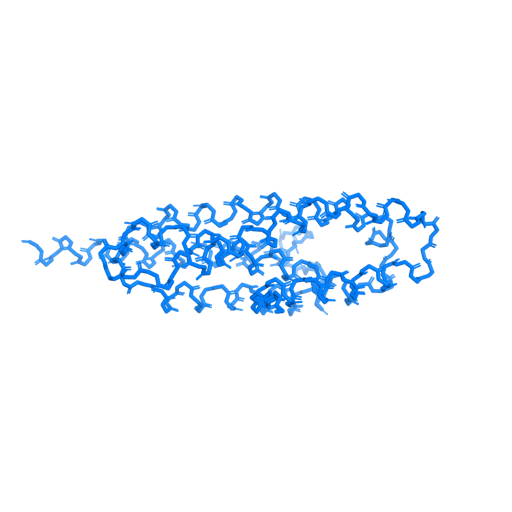4 -11.499 1.00 93.12 84 ALA A O 1
ATOM 677 N N . LEU A 1 85 ? 3.667 -4.037 -10.285 1.00 92.38 85 LEU A N 1
ATOM 678 C CA . LEU A 1 85 ? 4.564 -3.475 -11.301 1.00 92.38 85 LEU A CA 1
ATOM 679 C C . LEU A 1 85 ? 5.698 -4.448 -11.651 1.00 92.38 85 LEU A C 1
ATOM 681 O O . LEU A 1 85 ? 5.999 -4.618 -12.827 1.00 92.38 85 LEU A O 1
ATOM 685 N N . ILE A 1 86 ? 6.262 -5.172 -10.681 1.00 93.94 86 ILE A N 1
ATOM 686 C CA . ILE A 1 86 ? 7.321 -6.168 -10.938 1.00 93.94 86 ILE A CA 1
ATOM 687 C C . ILE A 1 86 ? 6.871 -7.225 -11.966 1.00 93.94 86 ILE A C 1
ATOM 689 O O . ILE A 1 86 ? 7.683 -7.704 -12.752 1.00 93.94 86 ILE A O 1
ATOM 693 N N . PHE A 1 87 ? 5.579 -7.555 -12.015 1.00 90.31 87 PHE A N 1
ATOM 694 C CA . PHE A 1 87 ? 5.030 -8.537 -12.954 1.00 90.31 87 PHE A CA 1
ATOM 695 C C . PHE A 1 87 ? 4.593 -7.941 -14.301 1.00 90.31 87 PHE A C 1
ATOM 697 O O . PHE A 1 87 ? 4.298 -8.686 -15.234 1.00 90.31 87 PHE A O 1
ATOM 704 N N . GLN A 1 88 ? 4.605 -6.615 -14.457 1.00 87.31 88 GLN A N 1
ATOM 705 C CA . GLN A 1 88 ? 4.207 -5.926 -15.690 1.00 87.31 88 GLN A CA 1
ATOM 706 C C . GLN A 1 88 ? 5.390 -5.599 -16.618 1.00 87.31 88 GLN A C 1
ATOM 708 O O . GLN A 1 88 ? 5.367 -4.611 -17.348 1.00 87.31 88 GLN A O 1
ATOM 713 N N . VAL A 1 89 ? 6.420 -6.452 -16.642 1.00 84.31 89 VAL A N 1
ATOM 714 C CA . VAL A 1 89 ? 7.671 -6.236 -17.405 1.00 84.31 89 VAL A CA 1
ATOM 715 C C . VAL A 1 89 ? 7.442 -6.003 -18.903 1.00 84.31 89 VAL A C 1
ATOM 717 O O . VAL A 1 89 ? 8.222 -5.310 -19.551 1.00 84.31 89 VAL A O 1
ATOM 720 N N . ASN A 1 90 ? 6.378 -6.570 -19.467 1.00 86.50 90 ASN A N 1
ATOM 721 C CA . ASN A 1 90 ? 6.071 -6.464 -20.896 1.00 86.50 90 ASN A CA 1
ATOM 722 C C . ASN A 1 90 ? 5.038 -5.371 -21.214 1.00 86.50 90 ASN A C 1
ATOM 724 O O . ASN A 1 90 ? 4.682 -5.191 -22.375 1.00 86.50 90 ASN A O 1
ATOM 728 N N . ASN A 1 91 ? 4.545 -4.649 -20.205 1.00 86.56 91 ASN A N 1
ATOM 729 C CA . ASN A 1 91 ? 3.566 -3.590 -20.395 1.00 86.56 91 ASN A CA 1
ATOM 730 C C . ASN A 1 91 ? 4.281 -2.259 -20.676 1.00 86.56 91 ASN A C 1
ATOM 732 O O . ASN A 1 91 ? 4.925 -1.684 -19.797 1.00 86.56 91 ASN A O 1
ATOM 736 N N . VAL A 1 92 ? 4.158 -1.776 -21.914 1.00 86.69 92 VAL A N 1
ATOM 737 C CA . VAL A 1 92 ? 4.777 -0.522 -22.370 1.00 86.69 92 VAL A CA 1
ATOM 738 C C . VAL A 1 92 ? 4.217 0.681 -21.609 1.00 86.69 92 VAL A C 1
ATOM 740 O O . VAL A 1 92 ? 4.987 1.550 -21.202 1.00 86.69 92 VAL A O 1
ATOM 743 N N . ASP A 1 93 ? 2.911 0.699 -21.339 1.00 86.12 93 ASP A N 1
ATOM 744 C CA . ASP A 1 93 ? 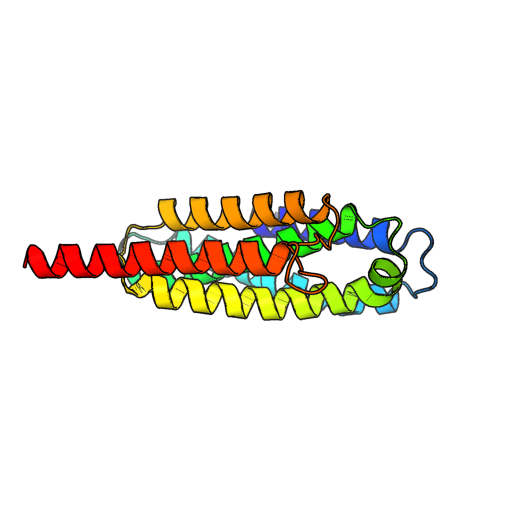2.269 1.788 -20.599 1.00 86.12 93 ASP A CA 1
ATOM 745 C C . ASP A 1 93 ? 2.742 1.809 -19.145 1.00 86.12 93 ASP A C 1
ATOM 747 O O . ASP A 1 93 ? 3.095 2.864 -18.617 1.00 86.12 93 ASP A O 1
ATOM 751 N N . ALA A 1 94 ? 2.844 0.638 -18.505 1.00 87.56 94 ALA A N 1
ATOM 752 C CA . ALA A 1 94 ? 3.402 0.554 -17.158 1.00 87.56 94 ALA A CA 1
ATOM 753 C C . ALA A 1 94 ? 4.842 1.083 -17.133 1.00 87.56 94 ALA A C 1
ATOM 755 O O . ALA A 1 94 ? 5.163 1.917 -16.295 1.00 87.56 94 ALA A O 1
ATOM 756 N N . LYS A 1 95 ? 5.686 0.691 -18.094 1.00 88.19 95 LYS A N 1
ATOM 757 C CA . LYS A 1 95 ? 7.073 1.176 -18.193 1.00 88.19 95 LYS A CA 1
ATOM 758 C C . LYS A 1 95 ? 7.202 2.671 -18.468 1.00 88.19 95 LYS A C 1
ATOM 760 O O . LYS A 1 95 ? 8.165 3.275 -18.011 1.00 88.19 95 LYS A O 1
ATOM 765 N N . GLY A 1 96 ? 6.270 3.271 -19.204 1.00 88.31 96 GLY A N 1
ATOM 766 C CA . GLY A 1 96 ? 6.285 4.714 -19.457 1.00 88.31 96 GLY A CA 1
ATOM 767 C C . GLY A 1 96 ? 5.834 5.539 -18.250 1.00 88.31 96 GLY A C 1
ATOM 768 O O . GLY A 1 96 ? 6.322 6.645 -18.039 1.00 88.31 96 GLY A O 1
ATOM 769 N N . TRP A 1 97 ? 4.917 4.997 -17.444 1.00 90.50 97 TRP A N 1
ATOM 770 C CA . TRP A 1 97 ? 4.189 5.768 -16.432 1.00 90.50 97 TRP A CA 1
ATOM 771 C C . TRP A 1 97 ? 4.411 5.294 -14.992 1.00 90.50 97 TRP A C 1
ATOM 773 O O . TRP A 1 97 ? 3.810 5.850 -14.071 1.00 90.50 97 TRP A O 1
ATOM 783 N N . TRP A 1 98 ? 5.271 4.299 -14.754 1.00 91.81 98 TRP A N 1
ATOM 784 C CA . TRP A 1 98 ? 5.434 3.682 -13.434 1.00 91.81 98 TRP A CA 1
ATOM 785 C C . TRP A 1 98 ? 5.745 4.658 -12.284 1.00 91.81 98 TRP A C 1
ATOM 787 O O . TRP A 1 98 ? 5.175 4.441 -11.211 1.00 91.81 98 TRP A O 1
ATOM 797 N N . PRO A 1 99 ? 6.537 5.749 -12.432 1.00 93.31 99 PRO A N 1
ATOM 798 C CA . PRO A 1 99 ? 6.773 6.655 -11.308 1.00 93.31 99 PRO A CA 1
ATOM 799 C C . PRO A 1 99 ? 5.478 7.374 -10.913 1.00 93.31 99 PRO A C 1
ATOM 801 O O . PRO A 1 99 ? 5.155 7.490 -9.728 1.00 93.31 99 PRO A O 1
ATOM 804 N N . LEU A 1 100 ? 4.681 7.790 -11.906 1.00 92.94 100 LEU A N 1
ATOM 805 C CA . LEU A 1 100 ? 3.371 8.396 -11.676 1.00 92.94 100 LEU A CA 1
ATOM 806 C C . LEU A 1 100 ? 2.387 7.383 -11.082 1.00 92.94 100 LEU A C 1
ATOM 808 O O . LEU A 1 100 ? 1.663 7.722 -10.148 1.00 92.94 100 LEU A O 1
ATOM 812 N N . ILE A 1 101 ? 2.388 6.138 -11.573 1.00 92.19 101 ILE A N 1
ATOM 813 C CA . ILE A 1 101 ? 1.553 5.056 -11.033 1.00 92.19 101 ILE A CA 1
ATOM 814 C C . ILE A 1 101 ? 1.857 4.845 -9.545 1.00 92.19 101 ILE A C 1
ATOM 816 O O . ILE A 1 101 ? 0.921 4.752 -8.752 1.00 92.19 101 ILE A O 1
ATOM 820 N N . ILE A 1 102 ? 3.132 4.844 -9.134 1.00 95.25 102 ILE A N 1
ATOM 821 C CA . ILE A 1 102 ? 3.505 4.720 -7.716 1.00 95.25 102 ILE A CA 1
ATOM 822 C C . ILE A 1 102 ? 2.974 5.908 -6.903 1.00 95.25 102 ILE A C 1
ATOM 824 O O . ILE A 1 102 ? 2.371 5.698 -5.850 1.00 95.25 102 ILE A O 1
ATOM 828 N N . ILE A 1 103 ? 3.128 7.144 -7.385 1.00 95.56 103 ILE A N 1
ATOM 829 C CA . ILE A 1 103 ? 2.621 8.338 -6.682 1.00 95.56 103 ILE A CA 1
ATOM 830 C C . ILE A 1 103 ? 1.100 8.279 -6.518 1.00 95.56 103 ILE A C 1
ATOM 832 O O . ILE A 1 103 ? 0.596 8.418 -5.400 1.00 95.56 103 ILE A O 1
ATOM 836 N N . LEU A 1 104 ? 0.369 8.023 -7.606 1.00 94.88 104 LEU A N 1
ATOM 837 C CA . LEU A 1 104 ? -1.090 7.903 -7.582 1.00 94.88 104 LEU A CA 1
ATOM 838 C C . LEU A 1 104 ? -1.534 6.758 -6.672 1.00 94.88 104 LEU A C 1
ATOM 840 O O . LEU A 1 104 ? -2.453 6.932 -5.872 1.00 94.88 104 LEU A O 1
ATOM 844 N N . SER A 1 105 ? -0.846 5.614 -6.725 1.00 93.25 105 SER A N 1
ATOM 845 C CA . SER A 1 105 ? -1.130 4.487 -5.836 1.00 93.25 105 S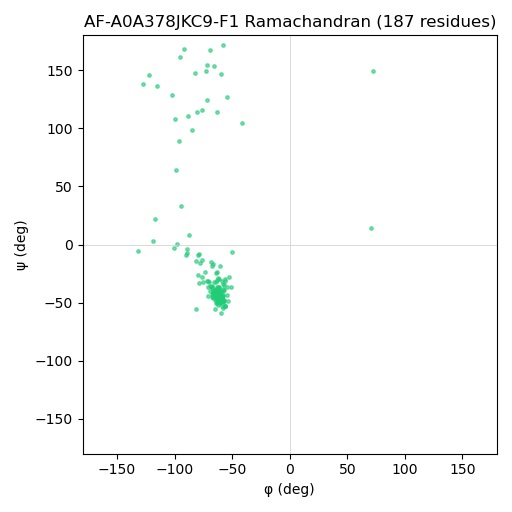ER A CA 1
ATOM 846 C C . SER A 1 105 ? -0.930 4.843 -4.365 1.00 93.25 105 SER A C 1
ATOM 848 O O . SER A 1 105 ? -1.736 4.434 -3.539 1.00 93.25 105 SER A O 1
ATOM 850 N N . GLY A 1 106 ? 0.068 5.668 -4.031 1.00 95.88 106 GLY A N 1
ATOM 851 C CA . GLY A 1 106 ? 0.270 6.173 -2.674 1.00 95.88 106 GLY A CA 1
ATOM 852 C C . GLY A 1 106 ? -0.889 7.050 -2.200 1.00 95.88 106 GLY A C 1
ATOM 853 O O . GLY A 1 106 ? -1.362 6.888 -1.075 1.00 95.88 106 GLY A O 1
ATOM 854 N N . VAL A 1 107 ? -1.404 7.926 -3.067 1.00 95.75 107 VAL A N 1
ATOM 855 C CA . VAL A 1 107 ? -2.586 8.750 -2.763 1.00 95.75 107 VAL A CA 1
ATOM 856 C C . VAL A 1 107 ? -3.822 7.872 -2.550 1.00 95.75 107 VAL A C 1
ATOM 858 O O . VAL A 1 107 ? -4.489 7.994 -1.521 1.00 95.75 107 VAL A O 1
ATOM 861 N N . TYR A 1 108 ? -4.103 6.943 -3.468 1.00 93.31 108 TYR A N 1
ATOM 862 C CA . TYR A 1 108 ? -5.235 6.019 -3.334 1.00 93.31 108 TYR A CA 1
ATOM 863 C C . TYR A 1 108 ? -5.109 5.108 -2.113 1.00 93.31 108 TYR A C 1
ATOM 865 O O . TYR A 1 108 ? -6.104 4.848 -1.440 1.00 93.31 108 TYR A O 1
ATOM 873 N N . ALA A 1 109 ? -3.896 4.661 -1.790 1.00 96.06 109 ALA A N 1
ATOM 874 C CA . ALA A 1 109 ? -3.612 3.873 -0.603 1.00 96.06 109 ALA A CA 1
ATOM 875 C C . ALA A 1 109 ? -3.956 4.634 0.679 1.00 96.06 109 ALA A C 1
ATOM 877 O O . ALA A 1 109 ? -4.648 4.086 1.535 1.00 96.06 109 ALA A O 1
ATOM 878 N N . ILE A 1 110 ? -3.541 5.901 0.784 1.00 96.56 110 ILE A N 1
ATOM 879 C CA . ILE A 1 110 ? -3.857 6.756 1.934 1.00 96.56 110 ILE A CA 1
ATOM 880 C C . ILE A 1 110 ? -5.368 6.987 2.048 1.00 96.56 110 ILE A C 1
ATOM 882 O O . ILE A 1 110 ? -5.918 6.866 3.142 1.00 96.56 110 ILE A O 1
ATOM 886 N N . ILE A 1 111 ? -6.053 7.277 0.935 1.00 96.38 111 ILE A N 1
ATOM 887 C CA . ILE A 1 111 ? -7.513 7.467 0.922 1.00 96.38 111 ILE A CA 1
ATOM 888 C C . ILE A 1 111 ? -8.229 6.177 1.346 1.00 96.38 111 ILE A C 1
ATOM 890 O O . ILE A 1 111 ? -9.102 6.213 2.211 1.00 96.38 111 ILE A O 1
ATOM 894 N N . GLY A 1 112 ? -7.846 5.031 0.780 1.00 94.44 112 GLY A N 1
ATOM 895 C CA . GLY A 1 112 ? -8.427 3.732 1.121 1.00 94.44 112 GLY A CA 1
ATOM 896 C C . GLY A 1 112 ? -8.183 3.349 2.581 1.00 94.44 112 GLY A C 1
ATOM 897 O O . GLY A 1 112 ? -9.107 2.907 3.265 1.00 94.44 112 GLY A O 1
ATOM 898 N N . GLY A 1 113 ? -6.969 3.582 3.087 1.00 96.75 113 GLY A N 1
ATOM 899 C CA . GLY A 1 113 ? -6.635 3.370 4.492 1.00 96.75 113 GLY A CA 1
ATOM 900 C C . GLY A 1 113 ? -7.413 4.289 5.428 1.00 96.75 113 GLY A C 1
ATOM 901 O O . GLY A 1 113 ? -7.886 3.834 6.470 1.00 96.75 113 GLY A O 1
ATOM 902 N N . LEU A 1 114 ? -7.617 5.551 5.044 1.00 96.62 114 LEU A N 1
ATOM 903 C CA . LEU A 1 114 ? -8.449 6.493 5.790 1.00 96.62 114 LEU A CA 1
ATOM 904 C C . LEU A 1 114 ? -9.908 6.023 5.849 1.00 96.62 114 LEU A C 1
ATOM 906 O O . LEU A 1 114 ? -10.475 5.952 6.937 1.00 96.62 114 LEU A O 1
ATOM 910 N N . LEU A 1 115 ? -10.499 5.665 4.704 1.00 96.00 115 LEU A N 1
ATOM 911 C CA . LEU A 1 115 ? -11.879 5.172 4.625 1.00 96.00 115 LEU A CA 1
ATOM 912 C C . LEU A 1 115 ? -12.081 3.918 5.476 1.00 96.00 115 LEU A C 1
ATOM 914 O O . LEU A 1 115 ? -13.021 3.866 6.269 1.00 96.00 115 LEU A O 1
ATOM 918 N N . PHE A 1 116 ? -11.180 2.939 5.356 1.00 96.69 116 PHE A N 1
ATOM 919 C CA . PHE A 1 116 ? -11.218 1.732 6.181 1.00 96.69 116 PHE A CA 1
ATOM 920 C C . PHE A 1 116 ? -11.159 2.081 7.669 1.00 96.69 116 PHE A C 1
ATOM 922 O O . PHE A 1 116 ? -11.989 1.637 8.452 1.00 96.69 116 PHE A O 1
ATOM 929 N N . SER A 1 117 ? -10.212 2.929 8.065 1.00 94.75 117 SER A N 1
ATOM 930 C CA . SER A 1 117 ? -9.998 3.243 9.481 1.00 94.75 117 SER A CA 1
ATOM 931 C C . SER A 1 117 ? -11.156 4.023 10.088 1.00 94.75 117 SER A C 1
ATOM 933 O O . SER A 1 117 ? -11.497 3.794 11.243 1.00 94.75 117 SER A O 1
ATOM 935 N N . LEU A 1 118 ? -11.789 4.915 9.317 1.00 94.75 118 LEU A N 1
ATOM 936 C CA . LEU A 1 118 ? -12.994 5.629 9.742 1.00 94.75 118 LEU A CA 1
ATOM 937 C C . LEU A 1 118 ? -14.168 4.671 9.965 1.00 94.75 118 LEU A C 1
ATOM 939 O O . LEU A 1 118 ? -14.866 4.791 10.969 1.00 94.75 118 LEU A O 1
ATOM 943 N N . LEU A 1 119 ? -14.370 3.702 9.068 1.00 94.38 119 LEU A N 1
ATOM 944 C CA . LEU A 1 119 ? -15.407 2.680 9.231 1.00 94.38 119 LEU A CA 1
ATOM 945 C C . LEU A 1 119 ? -15.099 1.735 10.397 1.00 94.38 119 LEU A C 1
ATOM 947 O O . LEU A 1 119 ? -16.007 1.346 11.131 1.00 94.38 119 LEU A O 1
ATOM 951 N N . ALA A 1 120 ? -13.826 1.406 10.611 1.00 93.94 120 ALA A N 1
ATOM 952 C CA . ALA A 1 120 ? -13.378 0.553 11.703 1.00 93.94 120 ALA A CA 1
ATOM 953 C C . ALA A 1 120 ? -13.574 1.186 13.095 1.00 93.94 120 ALA A C 1
ATOM 955 O O . ALA A 1 120 ? -13.637 0.456 14.082 1.00 93.94 120 ALA A O 1
ATOM 956 N N . LEU A 1 121 ? -13.785 2.509 13.196 1.00 91.75 121 LEU A N 1
ATOM 957 C CA . LEU A 1 121 ? -14.216 3.161 14.447 1.00 91.75 121 LEU A CA 1
ATOM 958 C C . LEU A 1 121 ? -15.577 2.650 14.951 1.00 91.75 121 LEU A C 1
ATOM 960 O O . LEU A 1 121 ? -15.913 2.836 16.119 1.00 91.75 121 LEU A O 1
ATOM 964 N N . LEU A 1 122 ? -16.369 2.008 14.085 1.00 91.50 122 LEU A N 1
ATOM 965 C CA . LEU A 1 122 ? -17.621 1.361 14.468 1.00 91.50 122 LEU A CA 1
ATOM 966 C C . LEU A 1 122 ? -17.404 0.020 15.191 1.00 91.50 122 LEU A C 1
ATOM 968 O O . LEU A 1 122 ? -18.360 -0.498 15.768 1.00 91.50 122 LEU A O 1
ATOM 972 N N . LEU A 1 123 ? -16.192 -0.539 15.167 1.00 90.44 123 LEU A N 1
ATOM 973 C CA . LEU A 1 123 ? -15.827 -1.789 15.838 1.00 90.44 123 LEU A CA 1
ATOM 974 C C . LEU A 1 123 ? -15.274 -1.533 17.250 1.00 90.44 123 LEU A C 1
ATOM 976 O O . LEU A 1 123 ? -14.931 -0.413 17.623 1.00 90.44 123 LEU A O 1
ATOM 980 N N . ASP A 1 124 ? -15.139 -2.597 18.042 1.00 84.31 124 ASP A N 1
ATOM 981 C CA . ASP A 1 124 ? -14.394 -2.534 19.303 1.00 84.31 124 ASP A CA 1
ATOM 982 C C . ASP A 1 124 ? -12.906 -2.273 19.080 1.00 84.31 124 ASP A C 1
ATOM 984 O O . ASP A 1 124 ? -12.329 -2.705 18.090 1.00 84.31 124 ASP A O 1
ATOM 988 N N . LYS A 1 125 ? -12.235 -1.679 20.071 1.00 76.69 125 LYS A N 1
ATOM 989 C CA . LYS A 1 125 ? -10.802 -1.314 20.033 1.00 76.69 125 LYS A CA 1
ATOM 990 C C . LYS A 1 125 ? -9.864 -2.472 19.652 1.00 76.69 125 LYS A C 1
ATOM 992 O O . LYS A 1 125 ? -8.782 -2.248 19.107 1.00 76.69 125 LYS A O 1
ATOM 997 N N . ASN A 1 126 ? -10.254 -3.714 19.947 1.00 80.56 126 ASN A N 1
ATOM 998 C CA . ASN A 1 126 ? -9.444 -4.906 19.712 1.00 80.56 126 ASN A CA 1
ATOM 999 C C . ASN A 1 126 ? -9.830 -5.638 18.415 1.00 80.56 126 ASN A C 1
ATOM 1001 O O . ASN A 1 126 ? -10.278 -6.781 18.445 1.00 80.56 126 ASN A O 1
ATOM 1005 N N . HIS A 1 127 ? -9.647 -4.979 17.272 1.00 88.56 127 HIS A N 1
ATOM 1006 C CA . HIS A 1 127 ? -9.876 -5.568 15.945 1.00 88.56 127 HIS A CA 1
ATOM 1007 C C . HIS A 1 127 ? -8.595 -5.641 15.092 1.00 88.56 127 HIS A C 1
ATOM 1009 O O . HIS A 1 127 ? -8.662 -5.758 13.873 1.00 88.56 127 HIS A O 1
ATOM 1015 N N . SER A 1 128 ? -7.411 -5.622 15.721 1.00 87.88 128 SER A N 1
ATOM 1016 C CA . SER A 1 128 ? -6.115 -5.691 15.019 1.00 87.88 128 SER A CA 1
ATOM 1017 C C . SER A 1 128 ? -6.003 -6.904 14.099 1.00 87.88 128 SER A C 1
ATOM 1019 O O . SER A 1 128 ? -5.559 -6.779 12.963 1.00 87.88 128 SER A O 1
ATOM 1021 N N . PHE A 1 129 ? -6.447 -8.066 14.580 1.00 88.69 129 PHE A N 1
ATOM 1022 C CA . PHE A 1 129 ? -6.441 -9.309 13.820 1.00 88.69 129 PHE A CA 1
ATOM 1023 C C . PHE A 1 129 ? -7.315 -9.214 12.564 1.00 88.69 129 PHE A C 1
ATOM 1025 O O . PHE A 1 129 ? -6.897 -9.627 11.485 1.00 88.69 129 PHE A O 1
ATOM 1032 N N . TYR A 1 130 ? -8.497 -8.606 12.692 1.00 93.38 130 TYR A N 1
ATOM 1033 C CA . TYR A 1 130 ? -9.387 -8.352 11.565 1.00 93.38 130 TYR A CA 1
ATOM 1034 C C . TYR A 1 130 ? -8.734 -7.426 10.534 1.00 93.38 130 TYR A C 1
ATOM 1036 O O . TYR A 1 130 ? -8.708 -7.761 9.349 1.00 93.38 130 TYR A O 1
ATOM 1044 N N . THR A 1 131 ? -8.137 -6.315 10.979 1.00 94.12 131 THR A N 1
ATOM 1045 C CA . THR A 1 131 ? -7.406 -5.413 10.082 1.00 94.12 131 THR A CA 1
ATOM 1046 C C . THR A 1 131 ? -6.280 -6.138 9.359 1.00 94.12 131 THR A C 1
ATOM 1048 O O . THR A 1 131 ? -6.141 -5.977 8.153 1.00 94.12 131 THR A O 1
ATOM 1051 N N . SER A 1 132 ? -5.494 -6.965 10.056 1.00 92.56 132 SER A N 1
ATOM 1052 C CA . SER A 1 132 ? -4.420 -7.739 9.427 1.00 92.56 132 SER A CA 1
ATOM 1053 C C . SER A 1 132 ? -4.949 -8.692 8.355 1.00 92.56 132 SER A C 1
ATOM 1055 O O . SER A 1 132 ? -4.397 -8.709 7.259 1.00 92.56 132 SER A O 1
ATOM 1057 N N . ILE A 1 133 ? -6.042 -9.421 8.618 1.00 95.31 133 ILE A N 1
ATOM 1058 C CA . ILE A 1 133 ? -6.681 -10.281 7.606 1.00 95.31 133 ILE A CA 1
ATOM 1059 C C . ILE A 1 133 ? -7.118 -9.457 6.398 1.00 95.31 133 ILE A C 1
ATOM 1061 O O . ILE A 1 133 ? -6.849 -9.847 5.261 1.00 95.31 133 ILE A O 1
ATOM 1065 N N . PHE A 1 134 ? -7.774 -8.319 6.627 1.00 96.44 134 PHE A N 1
ATOM 1066 C CA . PHE A 1 134 ? -8.231 -7.450 5.548 1.00 96.44 134 PHE A CA 1
ATOM 1067 C C . PHE A 1 134 ? -7.056 -6.930 4.715 1.00 96.44 134 PHE A C 1
ATOM 1069 O O . PHE A 1 134 ? -7.093 -7.005 3.490 1.00 96.44 134 PHE A O 1
ATOM 1076 N N . ALA A 1 135 ? -5.984 -6.477 5.368 1.00 96.50 135 ALA A N 1
ATOM 1077 C CA . ALA A 1 135 ? -4.786 -5.964 4.715 1.00 96.50 135 ALA A CA 1
ATOM 1078 C C . ALA A 1 135 ? -4.083 -7.046 3.877 1.00 96.50 135 ALA A C 1
ATOM 1080 O O . ALA A 1 135 ? -3.735 -6.811 2.720 1.00 96.50 135 ALA A O 1
ATOM 1081 N N . THR A 1 136 ? -3.940 -8.261 4.420 1.00 95.69 136 THR A N 1
ATOM 1082 C CA . THR A 1 136 ? -3.377 -9.408 3.693 1.00 95.69 136 THR A CA 1
ATOM 1083 C C . THR A 1 136 ? -4.264 -9.829 2.524 1.00 95.69 136 THR A C 1
ATOM 1085 O O . THR A 1 136 ? -3.750 -10.088 1.438 1.00 95.69 136 THR A O 1
ATOM 1088 N N . THR A 1 137 ? -5.587 -9.853 2.712 1.00 95.69 137 THR A N 1
ATOM 1089 C CA . THR A 1 137 ? -6.550 -10.171 1.645 1.00 95.69 137 THR A CA 1
ATOM 1090 C C . THR A 1 137 ? -6.474 -9.141 0.528 1.00 95.69 137 THR A C 1
ATOM 1092 O O . THR A 1 137 ? -6.438 -9.514 -0.641 1.00 95.69 137 THR A O 1
ATOM 1095 N N . PHE A 1 138 ? -6.393 -7.854 0.876 1.00 94.56 138 PHE A N 1
ATOM 1096 C CA . PHE A 1 138 ? -6.207 -6.773 -0.085 1.00 94.56 138 PHE A CA 1
ATOM 1097 C C . PHE A 1 138 ? -4.917 -6.976 -0.881 1.00 94.56 138 PHE A C 1
ATOM 1099 O O . PHE A 1 138 ? -4.954 -6.987 -2.109 1.00 94.56 138 PHE A O 1
ATOM 1106 N N . PHE A 1 139 ? -3.788 -7.163 -0.188 1.00 96.06 139 PHE A N 1
ATOM 1107 C CA . PHE A 1 139 ? -2.479 -7.330 -0.815 1.00 96.06 139 PHE A CA 1
ATOM 1108 C C . PHE A 1 139 ? -2.454 -8.523 -1.777 1.00 96.06 139 PHE A C 1
ATOM 1110 O O . PHE A 1 139 ? -2.143 -8.361 -2.957 1.00 96.06 139 PHE A O 1
ATOM 1117 N N . LEU A 1 140 ? -2.822 -9.712 -1.290 1.00 95.06 140 LEU A N 1
ATOM 1118 C CA . LEU A 1 140 ? -2.815 -10.931 -2.096 1.00 95.06 140 LEU A CA 1
ATOM 1119 C C . LEU A 1 140 ? -3.829 -10.854 -3.233 1.00 95.06 140 LEU A C 1
ATOM 1121 O O . LEU A 1 140 ? -3.500 -11.201 -4.363 1.00 95.06 140 LEU A O 1
ATOM 1125 N N . GLY A 1 141 ? -5.039 -10.370 -2.949 1.00 93.06 141 GLY A N 1
ATOM 1126 C CA . GLY A 1 141 ? -6.087 -10.216 -3.948 1.00 93.06 141 GLY A CA 1
ATOM 1127 C C . GLY A 1 141 ? -5.647 -9.297 -5.080 1.00 93.06 141 GLY A C 1
ATOM 1128 O O . GLY A 1 141 ? -5.776 -9.667 -6.242 1.00 93.06 141 GLY A O 1
ATOM 1129 N N . TYR A 1 142 ? -5.038 -8.153 -4.764 1.00 91.31 142 TYR A N 1
ATOM 1130 C CA . TYR A 1 142 ? -4.524 -7.245 -5.785 1.00 91.31 142 TYR A CA 1
ATOM 1131 C C . TYR A 1 142 ? -3.412 -7.872 -6.632 1.00 91.31 142 TYR A C 1
ATOM 1133 O O . TYR A 1 142 ? -3.478 -7.823 -7.859 1.00 91.31 142 TYR A O 1
ATOM 1141 N N . VAL A 1 143 ? -2.414 -8.496 -5.996 1.00 90.69 143 VAL A N 1
ATOM 1142 C CA . VAL A 1 143 ? -1.308 -9.139 -6.721 1.00 90.69 143 VAL A CA 1
ATOM 1143 C C . VAL A 1 143 ? -1.837 -10.250 -7.629 1.00 90.69 143 VAL A C 1
ATOM 1145 O O . VAL A 1 143 ? -1.487 -10.281 -8.804 1.00 90.69 143 VAL A O 1
ATOM 1148 N N . VAL A 1 144 ? -2.737 -11.107 -7.142 1.00 91.31 144 VAL A N 1
ATOM 1149 C CA . VAL A 1 144 ? -3.339 -12.173 -7.959 1.00 91.31 144 VAL A CA 1
ATOM 1150 C C . VAL A 1 144 ? -4.147 -11.598 -9.122 1.00 91.31 144 VAL A C 1
ATOM 1152 O O . VAL A 1 144 ? -3.976 -12.042 -10.254 1.00 91.31 144 VAL A O 1
ATOM 1155 N N . LEU A 1 145 ? -4.984 -10.585 -8.881 1.00 88.81 145 LEU A N 1
ATOM 1156 C CA . LEU A 1 145 ? -5.765 -9.939 -9.941 1.00 88.81 145 LEU A CA 1
ATOM 1157 C C . LEU A 1 145 ? -4.879 -9.262 -10.990 1.00 88.81 145 LEU A C 1
ATOM 1159 O O . LEU A 1 145 ? -5.251 -9.230 -12.158 1.00 88.81 145 LEU A O 1
ATOM 1163 N N . SER A 1 146 ? -3.700 -8.767 -10.601 1.00 85.19 146 SER A N 1
ATOM 1164 C CA . SER A 1 146 ? -2.743 -8.170 -11.541 1.00 85.19 146 SER A CA 1
ATOM 1165 C C . SER A 1 146 ? -2.124 -9.179 -12.517 1.00 85.19 146 SER A C 1
ATOM 1167 O O . SER A 1 146 ? -1.612 -8.776 -13.558 1.00 85.19 146 SER A O 1
ATOM 1169 N N . LEU A 1 147 ? -2.200 -10.477 -12.201 1.00 85.69 147 LEU A N 1
ATOM 1170 C CA . LEU A 1 147 ? -1.761 -11.575 -13.068 1.00 85.69 147 LEU A CA 1
ATOM 1171 C C . LEU A 1 147 ? -2.879 -12.083 -13.994 1.00 85.69 147 LEU A C 1
ATOM 1173 O O . LEU A 1 147 ? -2.623 -12.903 -14.874 1.00 85.69 147 LEU A O 1
ATOM 1177 N N . LEU A 1 148 ? -4.118 -11.630 -13.788 1.00 83.56 148 LEU A N 1
ATOM 1178 C CA . LEU A 1 148 ? -5.277 -12.006 -14.593 1.00 83.56 148 LEU A CA 1
ATOM 1179 C C . LEU A 1 148 ? -5.541 -10.970 -15.699 1.00 83.56 148 LEU A C 1
ATOM 1181 O O . LEU A 1 148 ? -5.088 -9.827 -15.606 1.00 83.56 148 LEU A O 1
ATOM 1185 N N . PRO A 1 149 ? -6.301 -11.333 -16.750 1.00 74.88 149 PRO A N 1
ATOM 1186 C CA . PRO A 1 149 ? -6.740 -10.374 -17.755 1.00 74.88 149 PRO A CA 1
ATOM 1187 C C . PRO A 1 149 ? -7.478 -9.200 -17.103 1.00 74.88 149 PRO A C 1
ATOM 1189 O O . PRO A 1 149 ? -8.432 -9.398 -16.355 1.00 74.88 149 PRO A O 1
ATOM 1192 N N . THR A 1 150 ? -7.052 -7.971 -17.404 1.00 67.19 150 THR A N 1
ATOM 1193 C CA . THR A 1 150 ? -7.595 -6.746 -16.789 1.00 67.19 150 THR A CA 1
ATOM 1194 C C . THR A 1 150 ? -9.101 -6.596 -17.002 1.00 67.19 150 THR A C 1
ATOM 1196 O O . THR A 1 150 ? -9.808 -6.086 -16.129 1.00 67.19 150 THR A O 1
ATOM 1199 N N . TYR A 1 151 ? -9.582 -7.062 -18.156 1.00 64.31 151 TYR A N 1
ATOM 1200 C CA . TYR A 1 151 ? -10.969 -6.969 -18.576 1.00 64.31 151 TYR A CA 1
ATOM 1201 C C . TYR A 1 151 ? -11.589 -8.352 -18.696 1.00 64.31 151 TYR A C 1
ATOM 1203 O O . TYR A 1 151 ? -11.010 -9.266 -19.284 1.00 64.31 151 TYR A O 1
ATOM 1211 N N . PHE A 1 152 ? -12.811 -8.468 -18.194 1.00 64.94 152 PHE A N 1
ATOM 1212 C CA . PHE A 1 152 ? -13.669 -9.619 -18.414 1.00 64.94 152 PHE A CA 1
ATOM 1213 C C . PHE A 1 152 ? -15.019 -9.132 -18.934 1.00 64.94 152 PHE A C 1
ATOM 1215 O O . PHE A 1 152 ? -15.559 -8.128 -18.466 1.00 64.94 152 PHE A O 1
ATOM 1222 N N . ASN A 1 153 ? -15.557 -9.840 -19.924 1.00 57.28 153 ASN A N 1
ATOM 1223 C CA . ASN A 1 153 ? -16.880 -9.545 -20.453 1.00 57.28 153 ASN A CA 1
ATOM 1224 C C . ASN A 1 153 ? -17.923 -10.248 -19.585 1.00 57.28 153 ASN A C 1
ATOM 1226 O O . ASN A 1 153 ? -18.195 -11.435 -19.757 1.00 57.28 153 ASN A O 1
ATOM 1230 N N . LEU A 1 154 ? -18.529 -9.504 -18.662 1.00 59.28 154 LEU A N 1
ATOM 1231 C CA . LEU A 1 154 ? -19.875 -9.829 -18.199 1.00 59.28 154 LEU A CA 1
ATOM 1232 C C . LEU A 1 154 ? -20.819 -9.476 -19.344 1.00 59.28 154 LEU A C 1
ATOM 1234 O O . LEU A 1 154 ? -20.817 -8.342 -19.806 1.00 59.28 154 LEU A O 1
ATOM 1238 N N . THR A 1 155 ? -21.613 -10.443 -19.790 1.00 58.03 155 THR A N 1
ATOM 1239 C CA . THR A 1 155 ? -22.415 -10.477 -21.029 1.00 58.03 155 THR A CA 1
ATOM 1240 C C . THR A 1 155 ? -23.318 -9.263 -21.318 1.00 58.03 155 THR A C 1
ATOM 1242 O O . THR A 1 155 ? -23.888 -9.198 -22.400 1.00 58.03 155 THR A O 1
ATOM 1245 N N . TYR A 1 156 ? -23.441 -8.304 -20.395 1.00 58.06 156 TYR A N 1
ATOM 1246 C CA . TYR A 1 156 ? -24.310 -7.125 -20.486 1.00 58.06 156 TYR A CA 1
ATOM 1247 C C . TYR A 1 156 ? -23.644 -5.783 -20.140 1.00 58.06 156 TYR A C 1
ATOM 1249 O O . TYR A 1 156 ? -24.276 -4.743 -20.306 1.00 58.06 156 TYR A O 1
ATOM 1257 N N . PHE A 1 157 ? -22.391 -5.769 -19.678 1.00 52.06 157 PHE A N 1
ATOM 1258 C CA . PHE A 1 157 ? -21.674 -4.536 -19.342 1.00 52.06 157 PHE A CA 1
ATOM 1259 C C . PHE A 1 157 ? -20.383 -4.441 -20.161 1.00 52.06 157 PHE A C 1
ATOM 1261 O O . PHE A 1 157 ? -19.765 -5.456 -20.478 1.00 52.06 157 PHE A O 1
ATOM 1268 N N . SER A 1 158 ? -19.999 -3.217 -20.533 1.00 58.22 158 SER A N 1
ATOM 1269 C CA . SER A 1 158 ? -18.740 -2.926 -21.228 1.00 58.22 158 SER A CA 1
ATOM 1270 C C . SER A 1 158 ? -17.519 -3.396 -20.422 1.00 58.22 158 SER A C 1
ATOM 1272 O O . SER A 1 158 ? -17.644 -3.828 -19.278 1.00 58.22 158 SER A O 1
ATOM 1274 N N . GLN A 1 159 ? -16.331 -3.332 -21.038 1.00 60.81 159 GLN A N 1
ATOM 1275 C CA . GLN A 1 159 ? -15.048 -3.748 -20.461 1.00 60.81 159 GLN A CA 1
ATOM 1276 C C . GLN A 1 159 ? -14.898 -3.332 -18.989 1.00 60.81 159 GLN A C 1
ATOM 1278 O O . GLN A 1 159 ? -14.639 -2.176 -18.658 1.00 60.81 159 GLN A O 1
ATOM 1283 N N . ASN A 1 160 ? -15.055 -4.316 -18.112 1.00 64.12 160 ASN A N 1
ATOM 1284 C CA . ASN A 1 160 ? -15.154 -4.133 -16.677 1.00 64.12 160 ASN A CA 1
ATOM 1285 C C . ASN A 1 160 ? -13.824 -4.484 -16.014 1.00 64.12 160 ASN A C 1
ATOM 1287 O O . ASN A 1 160 ? -13.278 -5.564 -16.243 1.00 64.12 160 ASN A O 1
ATOM 1291 N N . GLN A 1 161 ? -13.300 -3.583 -15.182 1.00 74.81 161 GLN A N 1
ATOM 1292 C CA . GLN A 1 161 ? -12.034 -3.804 -14.484 1.00 74.81 161 GLN A CA 1
ATOM 1293 C C . GLN A 1 161 ? -12.257 -4.686 -13.249 1.00 74.81 161 GLN A C 1
ATOM 1295 O O . GLN A 1 161 ? -12.892 -4.254 -12.284 1.00 74.81 161 GLN A O 1
ATOM 1300 N N . LEU A 1 162 ? -11.703 -5.907 -13.252 1.00 82.94 162 LEU A N 1
ATOM 1301 C CA . LEU A 1 162 ? -11.817 -6.870 -12.136 1.00 82.94 162 LEU A CA 1
ATOM 1302 C C . LEU A 1 162 ? -11.430 -6.261 -10.783 1.00 82.94 162 LEU A C 1
ATOM 1304 O O . LEU A 1 162 ? -12.053 -6.544 -9.760 1.00 82.94 162 LEU A O 1
ATOM 1308 N N . PHE A 1 163 ? -10.421 -5.391 -10.788 1.00 83.69 163 PHE A N 1
ATOM 1309 C CA . PHE A 1 163 ? -9.942 -4.713 -9.592 1.00 83.69 163 PHE A CA 1
ATOM 1310 C C . PHE A 1 163 ? -11.018 -3.850 -8.916 1.00 83.69 163 PHE A C 1
ATOM 1312 O O . PHE A 1 163 ? -11.151 -3.891 -7.694 1.00 83.69 163 PHE A O 1
ATOM 1319 N N . ILE A 1 164 ? -11.828 -3.119 -9.689 1.00 85.25 164 ILE A N 1
ATOM 1320 C CA . ILE A 1 164 ? -12.879 -2.252 -9.136 1.00 85.25 164 ILE A CA 1
ATOM 1321 C C . ILE A 1 164 ? -13.908 -3.096 -8.378 1.00 85.25 164 ILE A C 1
ATOM 1323 O O . ILE A 1 164 ? -14.251 -2.774 -7.241 1.00 85.25 164 ILE A O 1
ATOM 1327 N N . TYR A 1 165 ? -14.350 -4.212 -8.962 1.00 88.12 165 TYR A N 1
ATOM 1328 C CA . TYR A 1 165 ? -15.288 -5.124 -8.303 1.00 88.12 165 TYR A CA 1
ATOM 1329 C C . TYR A 1 165 ? -14.710 -5.725 -7.030 1.00 88.12 165 TYR A C 1
ATOM 1331 O O . TYR A 1 165 ? -15.398 -5.766 -6.012 1.00 88.12 165 TYR A O 1
ATOM 1339 N N . PHE A 1 166 ? -13.448 -6.150 -7.068 1.00 90.75 166 PHE A N 1
ATOM 1340 C CA . PHE A 1 166 ? -12.770 -6.666 -5.887 1.00 90.75 166 PHE A CA 1
ATOM 1341 C C . PHE A 1 166 ? -12.770 -5.646 -4.745 1.00 90.75 166 PHE A C 1
ATOM 1343 O O . PHE A 1 166 ? -13.170 -5.984 -3.633 1.00 90.75 166 PHE A O 1
ATOM 1350 N N . ILE A 1 167 ? -12.418 -4.387 -5.025 1.00 91.31 167 ILE A N 1
ATOM 1351 C CA . ILE A 1 167 ? -12.431 -3.311 -4.026 1.00 91.31 167 ILE A CA 1
ATOM 1352 C C . ILE A 1 167 ? -13.842 -3.044 -3.502 1.00 91.31 167 ILE A C 1
ATOM 1354 O O . ILE A 1 167 ? -14.031 -2.972 -2.287 1.00 91.31 167 ILE A O 1
ATOM 1358 N N . ILE A 1 168 ? -14.837 -2.940 -4.390 1.00 91.94 168 ILE A N 1
ATOM 1359 C CA . ILE A 1 168 ? -16.235 -2.716 -3.996 1.00 91.94 168 ILE A CA 1
ATOM 1360 C C . ILE A 1 168 ? -16.712 -3.835 -3.069 1.00 91.94 168 ILE A C 1
ATOM 1362 O O . ILE A 1 168 ? -17.269 -3.551 -2.010 1.00 91.94 168 ILE A O 1
ATOM 1366 N N . ILE A 1 169 ? -16.468 -5.098 -3.428 1.00 94.31 169 ILE A N 1
ATOM 1367 C CA . ILE A 1 169 ? -16.862 -6.256 -2.616 1.00 94.31 169 ILE A CA 1
ATOM 1368 C C . ILE A 1 169 ? -16.156 -6.213 -1.261 1.00 94.31 169 ILE A C 1
ATOM 1370 O O . ILE A 1 169 ? -16.812 -6.336 -0.227 1.00 94.31 169 ILE A O 1
ATOM 1374 N N . LEU A 1 170 ? -14.842 -5.987 -1.250 1.00 94.81 170 LEU A N 1
ATOM 1375 C CA . LEU A 1 170 ? -14.033 -5.966 -0.035 1.00 94.81 170 LEU A CA 1
ATOM 1376 C C . LEU A 1 170 ? -14.525 -4.887 0.951 1.00 94.81 170 LEU A C 1
ATOM 1378 O O . LEU A 1 170 ? -14.768 -5.180 2.123 1.00 94.81 170 LEU A O 1
ATOM 1382 N N . PHE A 1 171 ? -14.756 -3.659 0.474 1.00 94.69 171 PHE A N 1
ATOM 1383 C CA . PHE A 1 171 ? -15.282 -2.567 1.303 1.00 94.69 171 PHE A CA 1
ATOM 1384 C C . PHE A 1 171 ? -16.755 -2.752 1.684 1.00 94.69 171 PHE A C 1
ATOM 1386 O O . PHE A 1 171 ? -17.143 -2.370 2.787 1.00 94.69 171 PHE A O 1
ATOM 1393 N N . THR A 1 172 ? -17.568 -3.383 0.833 1.00 96.31 172 THR A N 1
ATOM 1394 C CA . THR A 1 172 ? -18.956 -3.734 1.178 1.00 96.31 172 THR A CA 1
ATOM 1395 C C . THR A 1 172 ? -18.985 -4.746 2.319 1.00 96.31 172 THR A C 1
ATOM 1397 O O . THR A 1 172 ? -19.710 -4.553 3.291 1.00 96.31 172 THR A O 1
ATOM 1400 N N . VAL A 1 173 ? -18.153 -5.791 2.255 1.00 96.19 173 VAL A N 1
ATOM 1401 C CA . VAL A 1 173 ? -18.017 -6.775 3.339 1.00 96.19 173 VAL A CA 1
ATOM 1402 C C . VAL A 1 173 ? -17.553 -6.096 4.628 1.00 96.19 173 VAL A C 1
ATOM 1404 O O . VAL A 1 173 ? -18.125 -6.351 5.686 1.00 96.19 173 VAL A O 1
ATOM 1407 N N . HIS A 1 174 ? -16.570 -5.193 4.553 1.00 96.62 174 HIS A N 1
ATOM 1408 C CA . HIS A 1 174 ? -16.133 -4.416 5.716 1.00 96.62 174 HIS A CA 1
ATOM 1409 C C . HIS A 1 174 ? -17.273 -3.596 6.331 1.00 96.62 174 HIS A C 1
ATOM 1411 O O . HIS A 1 174 ? -17.519 -3.694 7.533 1.00 96.62 174 HIS A O 1
ATOM 1417 N N . LEU A 1 175 ? -18.020 -2.858 5.506 1.00 96.06 175 LEU A N 1
ATOM 1418 C CA . LEU A 1 175 ? -19.163 -2.069 5.959 1.00 96.06 175 LEU A CA 1
ATOM 1419 C C . LEU A 1 175 ? -20.230 -2.945 6.631 1.00 96.06 175 LEU A C 1
ATOM 1421 O O . LEU A 1 175 ? -20.715 -2.596 7.706 1.00 96.06 175 LEU A O 1
ATOM 1425 N N . LEU A 1 176 ? -20.568 -4.094 6.037 1.00 96.31 176 LEU A N 1
ATOM 1426 C CA . LEU A 1 176 ? -21.541 -5.034 6.602 1.00 96.31 176 LEU A CA 1
ATOM 1427 C C . LEU A 1 176 ? -21.091 -5.578 7.963 1.00 96.31 176 LEU A C 1
ATOM 1429 O O . LEU A 1 176 ? -21.905 -5.654 8.883 1.00 96.31 176 LEU A O 1
ATOM 1433 N N . ILE A 1 177 ? -19.804 -5.906 8.118 1.00 95.19 177 ILE A N 1
ATOM 1434 C CA . ILE A 1 177 ? -19.236 -6.345 9.401 1.00 95.19 177 ILE A CA 1
ATOM 1435 C C . ILE A 1 177 ? -19.355 -5.229 10.447 1.00 95.19 177 ILE A C 1
ATOM 1437 O O . ILE A 1 177 ? -19.830 -5.480 11.556 1.00 95.19 177 ILE A O 1
ATOM 1441 N N . CYS A 1 178 ? -18.985 -3.995 10.094 1.00 95.12 178 CYS A N 1
ATOM 1442 C CA . CYS A 1 178 ? -19.074 -2.843 10.993 1.00 95.12 178 CYS A CA 1
ATOM 1443 C C . CYS A 1 178 ? -20.516 -2.550 11.436 1.00 95.12 178 CYS A C 1
ATOM 1445 O O . CYS A 1 178 ? -20.779 -2.366 12.628 1.00 95.12 178 CYS A O 1
ATOM 1447 N N . LEU A 1 179 ? -21.468 -2.549 10.498 1.00 94.56 179 LEU A N 1
ATOM 1448 C CA . LEU A 1 179 ? -22.885 -2.327 10.796 1.00 94.56 179 LEU A CA 1
ATOM 1449 C C . LEU A 1 179 ? -23.480 -3.471 11.625 1.00 94.56 179 LEU A C 1
ATOM 1451 O O . LEU A 1 179 ? -24.172 -3.217 12.611 1.00 94.56 179 LEU A O 1
ATOM 1455 N N . GLY A 1 180 ? -23.178 -4.722 11.272 1.00 93.88 180 GLY A N 1
ATOM 1456 C CA . GLY A 1 180 ? -23.628 -5.896 12.020 1.00 93.88 180 GLY A CA 1
ATOM 1457 C C . GLY A 1 180 ? -23.119 -5.895 13.463 1.00 93.88 180 GLY A C 1
ATOM 1458 O O . GLY A 1 180 ? -23.875 -6.193 14.390 1.00 93.88 180 GLY A O 1
ATOM 1459 N N . TYR A 1 181 ? -21.866 -5.482 13.667 1.00 93.75 181 TYR A N 1
ATOM 1460 C CA . TYR A 1 181 ? -21.289 -5.314 14.998 1.00 93.75 181 TYR A CA 1
ATOM 1461 C C . TYR A 1 181 ? -22.047 -4.254 15.820 1.00 93.75 181 TYR A C 1
ATOM 1463 O O . TYR A 1 181 ? -22.455 -4.519 16.954 1.00 93.75 181 TYR A O 1
ATOM 1471 N N . GLN A 1 182 ? -22.313 -3.081 15.237 1.00 92.88 182 GLN A N 1
ATOM 1472 C CA . GLN A 1 182 ? -23.069 -2.007 15.896 1.00 92.88 182 GLN A CA 1
ATOM 1473 C C . GLN A 1 182 ? -24.503 -2.412 16.252 1.00 92.88 182 GLN A C 1
ATOM 1475 O O . GLN A 1 182 ? -24.973 -2.115 17.352 1.00 92.88 182 GLN A O 1
ATOM 1480 N N . LEU A 1 18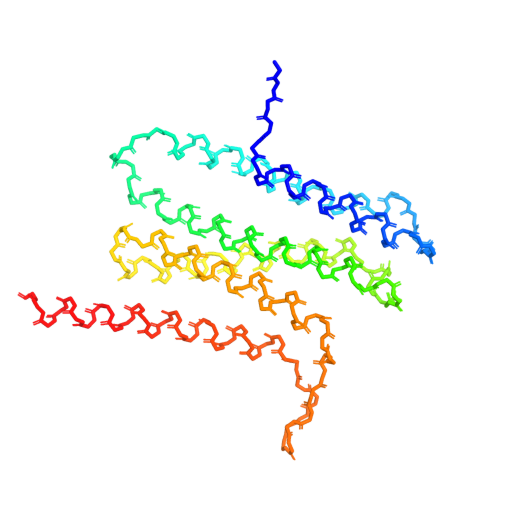3 ? -25.194 -3.118 15.354 1.00 93.31 183 LEU A N 1
ATOM 1481 C CA . LEU A 1 183 ? -26.542 -3.628 15.615 1.00 93.31 183 LEU A CA 1
ATOM 1482 C C . LEU A 1 183 ? -26.546 -4.604 16.794 1.00 93.31 183 LEU A C 1
ATOM 1484 O O . LEU A 1 183 ? -27.350 -4.452 17.711 1.00 93.31 183 LEU A O 1
ATOM 1488 N N . ARG A 1 184 ? -25.605 -5.556 16.821 1.00 93.19 184 ARG A N 1
ATOM 1489 C CA . ARG A 1 184 ? -25.469 -6.504 17.936 1.00 93.19 184 ARG A CA 1
ATOM 1490 C C . ARG A 1 184 ? -25.195 -5.793 19.261 1.00 93.19 184 ARG A C 1
ATOM 1492 O O . ARG A 1 184 ? -25.767 -6.169 20.279 1.00 93.19 184 ARG A O 1
ATOM 1499 N N . LYS A 1 185 ? -24.345 -4.763 19.251 1.00 90.88 185 LYS A N 1
ATOM 1500 C CA . LYS A 1 185 ? -24.044 -3.966 20.445 1.00 90.88 185 LYS A CA 1
ATOM 1501 C C . LYS A 1 185 ? -25.288 -3.263 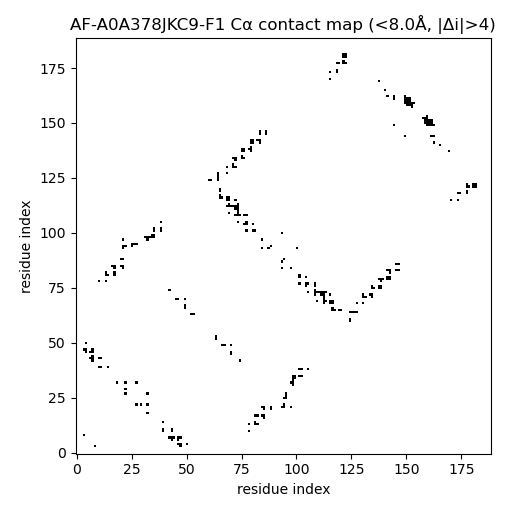20.992 1.00 90.88 185 LYS A C 1
ATOM 1503 O O . LYS A 1 185 ? -25.491 -3.292 22.197 1.00 90.88 185 LYS A O 1
ATOM 1508 N N . ARG A 1 186 ? -26.123 -2.690 20.117 1.00 89.06 186 ARG A N 1
ATOM 1509 C CA . ARG A 1 186 ? -27.382 -2.024 20.500 1.00 89.06 186 ARG A CA 1
ATOM 1510 C C . ARG A 1 186 ? -28.465 -2.983 20.993 1.00 89.06 186 ARG A C 1
ATOM 1512 O O . ARG A 1 186 ? -29.270 -2.591 21.819 1.00 89.06 186 ARG A O 1
ATOM 1519 N N . LEU A 1 187 ? -28.514 -4.209 20.472 1.00 90.19 187 LEU A N 1
ATOM 1520 C CA . LEU A 1 187 ? -29.483 -5.220 20.919 1.00 90.19 187 LEU A CA 1
ATOM 1521 C C . LEU A 1 187 ? -29.144 -5.800 22.301 1.00 90.19 187 LEU A C 1
ATOM 1523 O O . LEU A 1 187 ? -30.030 -6.312 22.977 1.00 90.19 187 LEU A O 1
ATOM 1527 N N . ASN A 1 188 ? -27.872 -5.738 22.697 1.00 85.81 188 ASN A N 1
ATOM 1528 C CA . ASN A 1 188 ? -27.370 -6.290 23.955 1.00 85.81 188 ASN A CA 1
ATOM 1529 C C . ASN A 1 188 ? -27.175 -5.235 25.064 1.00 85.81 188 ASN A C 1
ATOM 1531 O O . ASN A 1 188 ? -26.751 -5.604 26.159 1.00 85.81 188 ASN A O 1
ATOM 1535 N N . SER A 1 189 ? -27.405 -3.950 24.769 1.00 71.06 189 SER A N 1
ATOM 1536 C CA . SER A 1 189 ? -27.359 -2.828 25.721 1.00 71.06 189 SER A CA 1
ATOM 1537 C C . SER A 1 189 ? -28.746 -2.506 26.250 1.00 71.06 189 SER A C 1
ATOM 1539 O O . SER A 1 189 ? -28.869 -2.304 27.473 1.00 71.06 189 SER A O 1
#

Nearest PDB structures (foldseek):
  7uwb-assembly1_c  TM=3.941E-01  e=3.130E+00  Citrus x limon
  7aky-assembly1_A  TM=3.357E-01  e=4.164E+00  Organic Lake phycodnavirus
  7akw-assembly2_B  TM=3.353E-01  e=6.091E+00  Organic Lake phycodnavirus